Protein AF-A0A7J2Y8Y0-F1 (afdb_monomer_lite)

Secondary structure (DSSP, 8-state):
------PPPPHHHHHHHHHH-TTS-HHHHHHHHHHHHHHHHHTTS---S--S---------PPP---PPPPP------------PPPPP---------------------------TTGGGTT-HHHHHHHHHHIIIIIIIHHHHHHHHHHTT---S-TTTTT-SSHHHHHHHHHHHHHHHHHHHHHT--SHHHHHHHHHHHHHHHHHHHHHHHHHHHHH-

Radius of gyration: 31.09 Å; chains: 1; bounding box: 88×55×84 Å

pLDDT: mean 77.58, std 18.99, range [41.59, 97.69]

Structure (mmCIF, N/CA/C/O backbone):
data_AF-A0A7J2Y8Y0-F1
#
_entry.id   AF-A0A7J2Y8Y0-F1
#
loop_
_atom_site.group_PDB
_atom_site.id
_atom_site.type_symbol
_atom_site.label_atom_id
_atom_site.label_alt_id
_atom_site.label_comp_id
_atom_site.label_asym_id
_atom_site.label_entity_id
_atom_site.label_seq_id
_atom_site.pdbx_PDB_ins_code
_atom_site.Cartn_x
_atom_site.Cartn_y
_atom_site.Cartn_z
_atom_site.occupancy
_atom_site.B_iso_or_equiv
_atom_site.auth_seq_id
_atom_site.auth_comp_id
_atom_site.auth_asym_id
_atom_site.auth_atom_id
_atom_site.pdbx_PDB_model_num
ATOM 1 N N . MET A 1 1 ? -7.333 16.182 -57.373 1.00 56.66 1 MET A N 1
ATOM 2 C CA . MET A 1 1 ? -6.166 15.342 -57.040 1.00 56.66 1 MET A CA 1
ATOM 3 C C . MET A 1 1 ? -5.942 15.539 -55.557 1.00 56.66 1 MET A C 1
ATOM 5 O O . MET A 1 1 ? -5.694 16.669 -55.164 1.00 56.66 1 MET A O 1
ATOM 9 N N . ASN A 1 2 ? -6.191 14.515 -54.742 1.00 60.81 2 ASN A N 1
ATOM 10 C CA . ASN A 1 2 ? -5.957 14.601 -53.303 1.00 60.81 2 ASN A CA 1
ATOM 11 C C . ASN A 1 2 ? -4.477 14.306 -53.078 1.00 60.81 2 ASN A C 1
ATOM 13 O O . ASN A 1 2 ? -4.040 13.189 -53.343 1.00 60.81 2 ASN A O 1
ATOM 17 N N . ASP A 1 3 ? -3.712 15.311 -52.664 1.00 77.12 3 ASP A N 1
ATOM 18 C CA . ASP A 1 3 ? -2.336 15.103 -52.230 1.00 77.12 3 ASP A CA 1
ATOM 19 C C . ASP A 1 3 ? -2.368 14.353 -50.900 1.00 77.12 3 ASP A C 1
ATOM 21 O O . ASP A 1 3 ? -2.744 14.902 -49.862 1.00 77.12 3 ASP A O 1
ATOM 25 N N . GLU A 1 4 ? -2.011 13.072 -50.937 1.00 79.06 4 GLU A N 1
ATOM 26 C CA . GLU A 1 4 ? -1.833 12.302 -49.715 1.00 79.06 4 GLU A CA 1
ATOM 27 C C . GLU A 1 4 ? -0.674 12.888 -48.893 1.00 79.06 4 GLU A C 1
ATOM 29 O O . GLU A 1 4 ? 0.384 13.228 -49.444 1.00 79.06 4 GLU A O 1
ATOM 34 N N . PRO A 1 5 ? -0.847 13.021 -47.568 1.00 77.62 5 PRO A N 1
ATOM 35 C CA . PRO A 1 5 ? 0.177 13.584 -46.706 1.00 77.62 5 PRO A CA 1
ATOM 36 C C . PRO A 1 5 ? 1.425 12.692 -46.709 1.00 77.62 5 PRO A C 1
ATOM 38 O O . PRO A 1 5 ? 1.430 11.582 -46.180 1.00 77.62 5 PRO A O 1
ATOM 41 N N . LYS A 1 6 ? 2.524 13.196 -47.283 1.00 85.50 6 LYS A N 1
ATOM 42 C CA . LYS A 1 6 ? 3.823 12.510 -47.277 1.00 85.50 6 LYS A CA 1
ATOM 43 C C . LYS A 1 6 ? 4.522 12.704 -45.936 1.00 85.50 6 LYS A C 1
ATOM 45 O O . LYS A 1 6 ? 5.132 13.744 -45.686 1.00 85.50 6 LYS A O 1
ATOM 50 N N . ILE A 1 7 ? 4.481 11.677 -45.096 1.00 86.00 7 ILE A N 1
ATOM 51 C CA . ILE A 1 7 ? 5.226 11.640 -43.836 1.00 86.00 7 ILE A CA 1
ATOM 52 C C . ILE A 1 7 ? 6.685 11.274 -44.136 1.00 86.00 7 ILE A C 1
ATOM 54 O O . ILE A 1 7 ? 6.968 10.255 -44.764 1.00 86.00 7 ILE A O 1
ATOM 58 N N . ARG A 1 8 ? 7.634 12.110 -43.697 1.00 92.00 8 ARG A N 1
ATOM 59 C CA . ARG A 1 8 ? 9.071 11.811 -43.789 1.00 92.00 8 ARG A CA 1
ATOM 60 C C . ARG A 1 8 ? 9.544 11.151 -42.497 1.00 92.00 8 ARG A C 1
ATOM 62 O O . ARG A 1 8 ? 9.509 11.780 -41.444 1.00 92.00 8 ARG A O 1
ATOM 69 N N . LEU A 1 9 ? 10.010 9.908 -42.592 1.00 91.12 9 LEU A N 1
ATOM 70 C CA . LEU A 1 9 ? 10.624 9.190 -41.473 1.00 91.12 9 LEU A CA 1
ATOM 71 C C . LEU A 1 9 ? 12.103 9.571 -41.342 1.00 91.12 9 LEU A C 1
ATOM 73 O O . LEU A 1 9 ? 12.786 9.801 -42.345 1.00 91.12 9 LEU A O 1
ATOM 77 N N . SER A 1 10 ? 12.610 9.624 -40.109 1.00 95.44 10 SER A N 1
ATOM 78 C CA . SER A 1 10 ? 14.049 9.746 -39.876 1.00 95.44 10 SER A CA 1
ATOM 79 C C . SER A 1 10 ? 14.768 8.471 -40.333 1.00 95.44 10 SER A C 1
ATOM 81 O O . SER A 1 10 ? 14.188 7.383 -40.346 1.00 95.44 10 SER A O 1
ATOM 83 N N . LYS A 1 11 ? 16.048 8.596 -40.704 1.00 94.31 11 LYS A N 1
ATOM 84 C CA . LYS A 1 11 ? 16.860 7.455 -41.155 1.00 94.31 11 LYS A CA 1
ATOM 85 C C . LYS A 1 11 ? 16.937 6.356 -40.090 1.00 94.31 11 LYS A C 1
ATOM 87 O O . LYS A 1 11 ? 16.740 5.191 -40.397 1.00 94.31 11 LYS A O 1
ATOM 92 N N . GLU A 1 12 ? 17.142 6.752 -38.839 1.00 95.75 12 GLU A N 1
ATOM 93 C CA . GLU A 1 12 ? 17.213 5.830 -37.704 1.00 95.75 12 GLU A CA 1
ATOM 94 C C . GLU A 1 12 ? 15.910 5.042 -37.512 1.00 95.75 12 GLU A C 1
ATOM 96 O O . GLU A 1 12 ? 15.940 3.827 -37.333 1.00 95.75 12 GLU A O 1
ATOM 101 N N . LEU A 1 13 ? 14.755 5.706 -37.622 1.00 93.06 13 LEU A N 1
ATOM 102 C CA . LEU A 1 13 ? 13.461 5.039 -37.500 1.00 93.06 13 LEU A CA 1
ATOM 103 C C . LEU A 1 13 ? 13.206 4.076 -38.667 1.00 93.06 13 LEU A C 1
ATOM 105 O O . LEU A 1 13 ? 12.673 2.988 -38.458 1.00 93.06 13 LEU A O 1
ATOM 109 N N . ALA A 1 14 ? 13.621 4.443 -39.882 1.00 95.69 14 ALA A N 1
ATOM 110 C CA . ALA A 1 14 ? 13.536 3.557 -41.040 1.00 95.69 14 ALA A CA 1
ATOM 111 C C . ALA A 1 14 ? 14.399 2.294 -40.860 1.00 95.69 14 ALA A C 1
ATOM 113 O O . ALA A 1 14 ? 13.926 1.195 -41.149 1.00 95.69 14 ALA A O 1
ATOM 114 N N . ASP A 1 15 ? 15.612 2.438 -40.318 1.00 96.31 15 ASP A N 1
ATOM 115 C CA . ASP A 1 15 ? 16.518 1.316 -40.045 1.00 96.31 15 ASP A CA 1
ATOM 116 C C . ASP A 1 15 ? 15.955 0.374 -38.962 1.00 96.31 15 ASP A C 1
ATOM 118 O O . ASP A 1 15 ? 16.114 -0.846 -39.042 1.00 96.31 15 ASP A O 1
ATOM 122 N N . ILE A 1 16 ? 15.268 0.922 -37.952 1.00 95.00 16 ILE A N 1
ATOM 123 C CA . ILE A 1 16 ? 14.566 0.131 -36.930 1.00 95.00 16 ILE A CA 1
ATOM 124 C C . ILE A 1 16 ? 13.413 -0.648 -37.567 1.00 95.00 16 ILE A C 1
ATOM 126 O O . ILE A 1 16 ? 13.314 -1.857 -37.364 1.00 95.00 16 ILE A O 1
ATOM 130 N N . ILE A 1 17 ? 12.572 0.012 -38.366 1.00 96.38 17 ILE A N 1
ATOM 131 C CA . ILE A 1 17 ? 11.446 -0.639 -39.050 1.00 96.38 17 ILE A CA 1
ATOM 132 C C . ILE A 1 17 ? 11.946 -1.785 -39.934 1.00 96.38 17 ILE A C 1
ATOM 134 O O . ILE A 1 17 ? 11.407 -2.885 -39.874 1.00 96.38 17 ILE A O 1
ATOM 138 N N . ASP A 1 18 ? 13.012 -1.571 -40.706 1.00 96.25 18 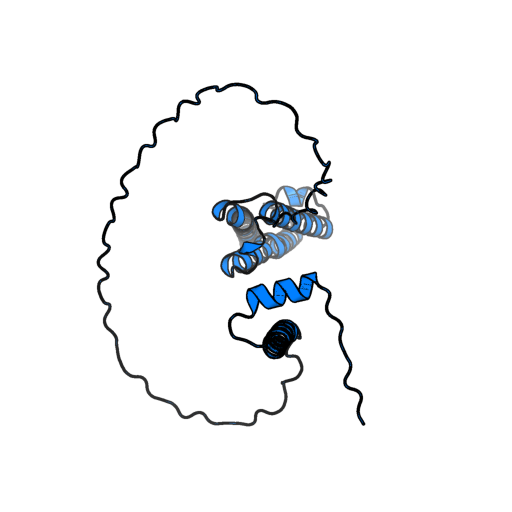ASP A N 1
ATOM 139 C CA . ASP A 1 18 ? 13.568 -2.618 -41.566 1.00 96.25 18 ASP A CA 1
ATOM 140 C C . ASP A 1 18 ? 14.116 -3.818 -40.799 1.00 96.25 18 ASP A C 1
ATOM 142 O O . ASP A 1 18 ? 14.057 -4.937 -41.302 1.00 96.25 18 ASP A O 1
ATOM 146 N N . ARG A 1 19 ? 14.623 -3.604 -39.583 1.00 97.19 19 ARG A N 1
ATOM 147 C CA . ARG A 1 19 ? 15.127 -4.686 -38.736 1.00 97.19 19 ARG A CA 1
ATOM 148 C C . ARG A 1 19 ? 14.008 -5.573 -38.189 1.00 97.19 19 ARG A C 1
ATOM 150 O O . ARG A 1 19 ? 14.232 -6.767 -38.028 1.00 97.19 19 ARG A O 1
ATOM 157 N N . TYR A 1 20 ? 12.846 -4.996 -37.881 1.00 95.62 20 TYR A N 1
ATOM 158 C CA . TYR A 1 20 ? 11.765 -5.685 -37.163 1.00 95.62 20 TYR A CA 1
ATOM 159 C C . TYR A 1 20 ? 10.555 -6.056 -38.025 1.00 95.62 20 TYR A C 1
ATOM 161 O O . TYR A 1 20 ? 9.702 -6.802 -37.557 1.00 95.62 20 TYR A O 1
ATOM 169 N N . ARG A 1 21 ? 10.465 -5.582 -39.275 1.00 94.06 21 ARG A N 1
ATOM 170 C CA . ARG A 1 21 ? 9.299 -5.847 -40.137 1.00 94.06 21 ARG A CA 1
ATOM 171 C C . ARG A 1 21 ? 9.164 -7.278 -40.652 1.00 94.06 21 ARG A C 1
ATOM 173 O O . ARG A 1 21 ? 8.143 -7.593 -41.252 1.00 94.06 21 ARG A O 1
ATOM 180 N N . GLU A 1 22 ? 10.163 -8.131 -40.439 1.00 93.94 22 GLU A N 1
ATOM 181 C CA . GLU A 1 22 ? 10.198 -9.506 -40.954 1.00 93.94 22 GLU A CA 1
ATOM 182 C C . GLU A 1 22 ? 9.827 -9.564 -42.452 1.00 93.94 22 GLU A C 1
ATOM 184 O O . GLU A 1 22 ? 10.522 -8.978 -43.284 1.00 93.94 22 GLU A O 1
ATOM 189 N N . SER A 1 23 ? 8.733 -10.245 -42.809 1.00 95.81 23 SER A N 1
ATOM 190 C CA . SER A 1 23 ? 8.233 -10.373 -44.182 1.00 95.81 23 SER A CA 1
ATOM 191 C C . SER A 1 23 ? 7.257 -9.271 -44.610 1.00 95.81 23 SER A C 1
ATOM 193 O O . SER A 1 23 ? 6.807 -9.285 -45.754 1.00 95.81 23 SER A O 1
ATOM 195 N N . LEU A 1 24 ? 6.894 -8.344 -43.721 1.00 95.12 24 LEU A N 1
ATOM 196 C CA . LEU A 1 24 ? 5.918 -7.290 -44.000 1.00 95.12 24 LEU A CA 1
ATOM 197 C C . LEU A 1 24 ? 6.539 -6.145 -44.806 1.00 95.12 24 LEU A C 1
ATOM 199 O O . LEU A 1 24 ? 7.730 -5.815 -44.696 1.00 95.12 24 LEU A O 1
ATOM 203 N N . THR A 1 25 ? 5.711 -5.476 -45.606 1.00 97.00 25 THR A N 1
ATOM 204 C CA . THR A 1 25 ? 6.086 -4.181 -46.179 1.00 97.00 25 THR A CA 1
ATOM 205 C C . THR A 1 25 ? 6.220 -3.132 -45.069 1.00 97.00 25 THR A C 1
ATOM 207 O O . THR A 1 25 ? 5.660 -3.269 -43.980 1.00 97.00 25 THR A O 1
ATOM 210 N N . ARG A 1 26 ? 6.988 -2.060 -45.319 1.00 93.62 26 ARG A N 1
ATOM 211 C CA . ARG A 1 26 ? 7.133 -0.974 -44.331 1.00 93.62 26 ARG A CA 1
ATOM 212 C C . ARG A 1 26 ? 5.777 -0.357 -43.971 1.00 93.62 26 ARG A C 1
ATOM 214 O O . ARG A 1 26 ? 5.568 -0.019 -42.815 1.00 93.62 26 ARG A O 1
ATOM 221 N N . GLU A 1 27 ? 4.872 -0.238 -44.939 1.00 93.94 27 GLU A N 1
ATOM 222 C CA . GLU A 1 27 ? 3.529 0.320 -44.743 1.00 93.94 27 GLU A CA 1
ATOM 223 C C . GLU A 1 27 ? 2.662 -0.580 -43.859 1.00 93.94 27 GLU A C 1
ATOM 225 O O . GLU A 1 27 ? 2.114 -0.102 -42.870 1.00 93.94 27 GLU A O 1
ATOM 230 N N . GLU A 1 28 ? 2.607 -1.884 -44.146 1.00 94.31 28 GLU A N 1
ATOM 231 C CA . GLU A 1 28 ? 1.863 -2.854 -43.328 1.00 94.31 28 GLU A CA 1
ATOM 232 C C . GLU A 1 28 ? 2.394 -2.920 -41.897 1.00 94.31 28 GLU A C 1
ATOM 234 O O . GLU A 1 28 ? 1.619 -2.995 -40.945 1.00 94.31 28 GLU A O 1
ATOM 239 N N . PHE A 1 29 ? 3.717 -2.866 -41.731 1.00 96.62 29 PHE A N 1
ATOM 240 C CA . PHE A 1 29 ? 4.329 -2.871 -40.409 1.00 96.62 29 PHE A CA 1
ATOM 241 C C . PHE A 1 29 ? 3.999 -1.598 -39.620 1.00 96.62 29 PHE A C 1
ATOM 243 O O . PHE A 1 29 ? 3.632 -1.678 -38.449 1.00 96.62 29 PHE A O 1
ATOM 250 N N . ILE A 1 30 ? 4.074 -0.423 -40.257 1.00 94.69 30 ILE A N 1
ATOM 251 C CA . ILE A 1 30 ? 3.689 0.849 -39.627 1.00 94.69 30 ILE A CA 1
ATOM 252 C C . ILE A 1 30 ? 2.206 0.822 -39.236 1.00 94.69 30 ILE A C 1
ATOM 254 O O . ILE A 1 30 ? 1.874 1.186 -38.107 1.00 94.69 30 ILE A O 1
ATOM 258 N N . ASP A 1 31 ? 1.325 0.359 -40.124 1.00 93.88 31 ASP A N 1
ATOM 259 C CA . ASP A 1 31 ? -0.108 0.234 -39.845 1.00 93.88 31 ASP A CA 1
ATOM 260 C C . ASP A 1 31 ? -0.377 -0.722 -38.670 1.00 93.88 31 ASP A C 1
ATOM 262 O O . ASP A 1 31 ? -1.151 -0.399 -37.765 1.00 93.88 31 ASP A O 1
ATOM 266 N N . LEU A 1 32 ? 0.330 -1.856 -38.606 1.00 94.44 32 LEU A N 1
ATOM 267 C CA . LEU A 1 32 ? 0.259 -2.792 -37.483 1.00 94.44 32 LEU A CA 1
ATOM 268 C C . LEU A 1 32 ? 0.693 -2.139 -36.161 1.00 94.44 32 LEU A C 1
ATOM 270 O O . LEU A 1 32 ? 0.000 -2.284 -35.149 1.00 94.44 32 LEU A O 1
ATOM 274 N N . CYS A 1 33 ? 1.805 -1.398 -36.157 1.00 93.94 33 CYS A N 1
ATOM 275 C CA . CYS A 1 33 ? 2.280 -0.677 -34.976 1.00 93.94 33 CYS A CA 1
ATOM 276 C C . CYS A 1 33 ? 1.269 0.378 -34.509 1.00 93.94 33 CYS A C 1
ATOM 278 O O . CYS A 1 33 ? 0.963 0.442 -33.318 1.00 93.94 33 CYS A O 1
ATOM 280 N N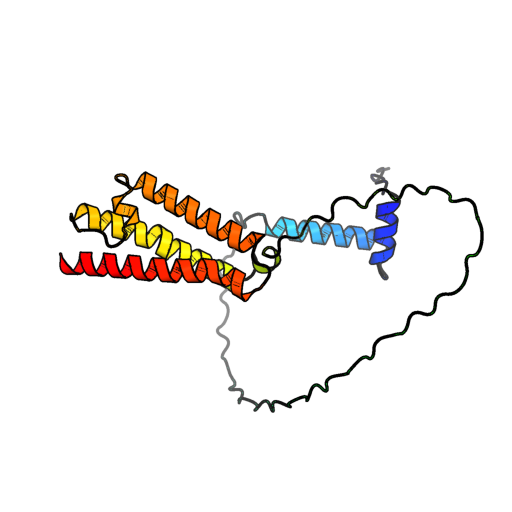 . VAL A 1 34 ? 0.709 1.170 -35.431 1.00 92.62 34 VAL A N 1
ATOM 281 C CA . VAL A 1 34 ? -0.291 2.201 -35.112 1.00 92.62 34 VAL A CA 1
ATOM 282 C C . VAL A 1 34 ? -1.569 1.570 -34.563 1.00 92.62 34 VAL A C 1
ATOM 284 O O . VAL A 1 34 ? -2.070 2.011 -33.530 1.00 92.62 34 VAL A O 1
ATOM 287 N N . LYS A 1 35 ? -2.077 0.501 -35.187 1.00 91.69 35 LYS A N 1
ATOM 288 C CA . LYS A 1 35 ? -3.264 -0.222 -34.704 1.00 91.69 35 LYS A CA 1
ATOM 289 C C . LYS A 1 35 ? -3.055 -0.818 -33.319 1.00 91.69 35 LYS A C 1
ATOM 291 O O . LYS A 1 35 ? -3.950 -0.728 -32.483 1.00 91.69 35 LYS A O 1
ATOM 296 N N . THR A 1 36 ? -1.886 -1.402 -33.067 1.00 90.25 36 THR A N 1
ATOM 297 C CA . THR A 1 36 ? -1.550 -1.980 -31.757 1.00 90.25 36 THR A CA 1
ATOM 298 C C . THR A 1 36 ? -1.472 -0.888 -30.694 1.00 90.25 36 THR A C 1
ATOM 300 O O . THR A 1 36 ? -2.108 -1.005 -29.652 1.00 90.25 36 THR A O 1
ATOM 303 N N . PHE A 1 37 ? -0.806 0.229 -30.998 1.00 89.06 37 PHE A N 1
ATOM 304 C CA . PHE A 1 37 ? -0.731 1.378 -30.099 1.00 89.06 37 PHE A CA 1
ATOM 305 C C . PHE A 1 37 ? -2.115 1.961 -29.778 1.00 89.06 37 PHE A C 1
ATOM 307 O O . PHE A 1 37 ? -2.430 2.214 -28.617 1.00 89.06 37 PHE A O 1
ATOM 314 N N . LEU A 1 38 ? -2.972 2.140 -30.788 1.00 87.75 38 LEU A N 1
ATOM 315 C CA . LEU A 1 38 ? -4.336 2.639 -30.592 1.00 87.75 38 LEU A CA 1
ATOM 316 C C . LEU A 1 38 ? -5.204 1.660 -29.795 1.00 87.75 38 LEU A C 1
ATOM 318 O O . LEU A 1 38 ? -6.032 2.097 -29.000 1.00 87.75 38 LEU A O 1
ATOM 322 N N . LYS A 1 39 ? -5.011 0.349 -29.974 1.00 84.56 39 LYS A N 1
ATOM 323 C CA . LYS A 1 39 ? -5.704 -0.679 -29.191 1.00 84.56 39 LYS A CA 1
ATOM 324 C C . LYS A 1 39 ? -5.300 -0.627 -27.716 1.00 84.56 39 LYS A C 1
ATOM 326 O O . LYS A 1 39 ? -6.176 -0.677 -26.857 1.00 84.56 39 LYS A O 1
ATOM 331 N N . ASP A 1 40 ? -4.012 -0.456 -27.431 1.00 82.69 40 ASP A N 1
ATOM 332 C CA . ASP A 1 40 ? -3.504 -0.349 -26.059 1.00 82.69 40 ASP A CA 1
ATOM 333 C C . ASP A 1 40 ? -3.980 0.942 -25.374 1.00 82.69 40 ASP A C 1
ATOM 335 O O . ASP A 1 40 ? -4.378 0.916 -24.212 1.00 82.69 40 ASP A O 1
ATOM 339 N N . GLN A 1 41 ? -4.034 2.063 -26.104 1.00 78.12 41 GLN A N 1
ATOM 340 C CA . GLN A 1 41 ? -4.591 3.327 -25.597 1.00 78.12 41 GLN A CA 1
ATOM 341 C C . GLN A 1 41 ? -6.117 3.268 -25.417 1.00 78.12 41 GLN A C 1
ATOM 343 O O . GLN A 1 41 ? -6.653 3.812 -24.452 1.00 78.12 41 GLN A O 1
ATOM 348 N N . GLY A 1 42 ? -6.828 2.566 -26.304 1.00 57.50 42 GLY A N 1
ATOM 349 C CA . GLY A 1 42 ? -8.272 2.339 -26.204 1.00 57.50 42 GLY A CA 1
ATOM 350 C C . GLY A 1 42 ? -8.679 1.470 -25.011 1.00 57.50 42 GLY A C 1
ATOM 351 O O . GLY A 1 42 ? -9.806 1.580 -24.544 1.00 57.50 42 GLY A O 1
ATOM 352 N N . SER A 1 43 ? -7.758 0.668 -24.468 1.00 53.44 43 SER A N 1
ATOM 353 C CA . SER A 1 43 ? -7.960 -0.088 -23.226 1.00 53.44 43 SER A CA 1
ATOM 354 C C . SER A 1 43 ? -7.796 0.760 -21.950 1.00 53.44 43 SER A C 1
ATOM 356 O O . SER A 1 43 ? -8.062 0.259 -20.860 1.00 53.44 43 SER A O 1
ATOM 358 N N . ILE A 1 44 ? -7.368 2.026 -22.070 1.00 50.97 44 ILE A N 1
ATOM 359 C CA . ILE A 1 44 ? -7.163 2.970 -20.952 1.00 50.97 44 ILE A CA 1
ATOM 360 C C . ILE A 1 44 ? -8.300 4.010 -20.868 1.00 50.97 44 ILE A C 1
ATOM 362 O O . ILE A 1 44 ? -8.430 4.708 -19.862 1.00 50.97 44 ILE A O 1
ATOM 366 N N . ILE A 1 45 ? -9.188 4.085 -21.866 1.00 43.94 45 ILE A N 1
ATOM 367 C CA . ILE A 1 45 ? -10.429 4.860 -21.743 1.00 43.94 45 ILE A CA 1
ATOM 368 C C . ILE A 1 45 ? -11.438 3.987 -20.980 1.00 43.94 45 ILE A C 1
ATOM 370 O O . ILE A 1 45 ? -11.764 2.900 -21.462 1.00 43.94 45 ILE A O 1
ATOM 374 N N . PRO A 1 46 ? -11.927 4.406 -19.795 1.00 42.38 46 PRO A N 1
ATOM 375 C CA . PRO A 1 46 ? -12.930 3.644 -19.071 1.00 42.38 46 PRO A CA 1
ATOM 376 C C . PRO A 1 46 ? -14.162 3.474 -19.957 1.00 42.38 46 PRO A C 1
ATOM 378 O O . PRO A 1 46 ? -14.615 4.408 -20.618 1.00 42.38 46 PRO A O 1
ATOM 381 N N . GLU A 1 47 ? -14.695 2.259 -19.961 1.00 45.62 47 GLU A N 1
ATOM 382 C CA . GLU A 1 47 ? -15.927 1.843 -20.622 1.00 45.62 47 GLU A CA 1
ATOM 383 C C . GLU A 1 47 ? -17.152 2.508 -19.954 1.00 45.62 47 GLU A C 1
ATOM 385 O O . GLU A 1 47 ? -18.042 1.848 -19.429 1.00 45.62 47 GLU A O 1
ATOM 390 N N . THR A 1 48 ? -17.192 3.843 -19.914 1.00 44.25 48 THR A N 1
ATOM 391 C CA . THR A 1 48 ? -18.288 4.631 -19.327 1.00 44.25 48 THR A CA 1
ATOM 392 C C . THR A 1 48 ? -19.390 5.000 -20.318 1.00 44.25 48 THR A C 1
ATOM 394 O O . THR A 1 48 ? -20.326 5.688 -19.937 1.00 44.25 48 THR A O 1
ATOM 397 N N . GLU A 1 49 ? -19.365 4.489 -21.551 1.00 47.41 49 GLU A N 1
ATOM 398 C CA . GLU A 1 49 ? -20.469 4.659 -22.511 1.00 47.41 49 GLU A CA 1
ATOM 399 C C . GLU A 1 49 ? -20.751 3.378 -23.309 1.00 47.41 49 GLU A C 1
ATOM 401 O O . GLU A 1 49 ? -20.698 3.353 -24.534 1.00 47.41 49 GLU A O 1
ATOM 406 N N . LYS A 1 50 ? -21.079 2.285 -22.610 1.00 42.38 50 LYS A N 1
ATOM 407 C CA . LYS A 1 50 ? -21.913 1.194 -23.156 1.00 42.38 50 LYS A CA 1
ATOM 408 C C . LYS A 1 50 ? -22.862 0.633 -22.094 1.00 42.38 50 LYS A C 1
ATOM 410 O O . LYS A 1 50 ? -23.012 -0.573 -21.938 1.00 42.38 50 LYS A O 1
ATOM 415 N N . ILE A 1 51 ? -23.539 1.522 -21.369 1.00 49.88 51 ILE A N 1
ATOM 416 C CA . ILE A 1 51 ? -24.758 1.182 -20.626 1.00 49.88 51 ILE A CA 1
ATOM 417 C C . ILE A 1 51 ? -25.914 1.886 -21.323 1.00 49.88 51 ILE A C 1
ATOM 419 O O . ILE A 1 51 ? -26.429 2.879 -20.841 1.00 49.88 51 ILE A O 1
ATOM 423 N N . GLU A 1 52 ? -26.268 1.400 -22.507 1.00 50.41 52 GLU A N 1
ATOM 424 C CA . GLU A 1 52 ? -27.640 1.389 -23.011 1.00 50.41 52 GLU A CA 1
ATOM 425 C C . GLU A 1 52 ? -27.645 0.621 -24.335 1.00 50.41 52 GLU A C 1
ATOM 427 O O . GLU A 1 52 ? -26.855 0.895 -25.230 1.00 50.41 52 GLU A O 1
ATOM 432 N N . GLN A 1 53 ? -28.562 -0.342 -24.451 1.00 45.94 53 GLN A N 1
ATOM 433 C CA . GLN A 1 53 ? -28.824 -1.185 -25.628 1.00 45.94 53 GLN A CA 1
ATOM 434 C C . GLN A 1 53 ? -27.994 -2.473 -25.782 1.00 45.94 53 GLN A C 1
ATOM 436 O O . GLN A 1 53 ? -27.372 -2.714 -26.812 1.00 45.94 53 GLN A O 1
ATOM 441 N N . VAL A 1 54 ? -28.158 -3.413 -24.846 1.00 42.22 54 VAL A N 1
ATOM 442 C CA . VAL A 1 54 ? -28.317 -4.826 -25.242 1.00 42.22 54 VAL A CA 1
ATOM 443 C C . VAL A 1 54 ? -29.592 -5.358 -24.603 1.00 42.22 54 VAL A C 1
ATOM 445 O O . VAL A 1 54 ? -29.637 -5.743 -23.437 1.00 42.22 54 VAL A O 1
ATOM 448 N N . LYS A 1 55 ? -30.658 -5.309 -25.404 1.00 41.88 55 LYS A N 1
ATOM 449 C CA . LYS A 1 55 ? -31.905 -6.037 -25.186 1.00 41.88 55 LYS A CA 1
ATOM 450 C C . LYS A 1 55 ? -31.618 -7.535 -25.090 1.00 41.88 55 LYS A C 1
ATOM 452 O O . LYS A 1 55 ? -30.824 -8.072 -25.857 1.00 41.88 55 LYS A O 1
ATOM 457 N N . GLU A 1 56 ? -32.338 -8.161 -24.168 1.00 50.88 56 GLU A N 1
ATOM 458 C CA . GLU A 1 56 ? -32.661 -9.582 -24.059 1.00 50.88 56 GLU A CA 1
ATOM 459 C C . GLU A 1 56 ? -32.239 -10.456 -25.253 1.00 50.88 56 GLU A C 1
ATOM 461 O O . GLU A 1 56 ? -32.926 -10.537 -26.272 1.00 50.88 56 GLU A O 1
ATOM 466 N N . GLN A 1 57 ? -31.168 -11.228 -25.073 1.00 41.59 57 GLN A N 1
ATOM 467 C CA . GLN A 1 57 ? -31.033 -12.519 -25.738 1.00 41.59 57 GLN A CA 1
ATOM 468 C C . GLN A 1 57 ? -30.952 -13.616 -24.680 1.00 41.59 57 GLN A C 1
ATOM 470 O O . GLN A 1 57 ? -29.962 -13.789 -23.974 1.00 41.59 57 GLN A O 1
ATOM 475 N N . LYS A 1 58 ? -32.063 -14.352 -24.582 1.00 50.72 58 LYS A N 1
ATOM 476 C CA . LYS A 1 58 ? -32.210 -15.637 -23.898 1.00 50.72 58 LYS A CA 1
ATOM 477 C C . LYS A 1 58 ? -31.146 -16.605 -24.429 1.00 50.72 58 LYS A C 1
ATOM 479 O O . LYS A 1 58 ? -31.272 -17.103 -25.545 1.00 50.72 58 LYS A O 1
ATOM 484 N N . ILE A 1 59 ? -30.125 -16.894 -23.628 1.00 42.09 59 ILE A N 1
ATOM 485 C CA . ILE A 1 59 ? -29.173 -17.972 -23.912 1.00 42.09 59 ILE A CA 1
ATOM 486 C C . ILE A 1 59 ? -29.787 -19.289 -23.404 1.00 42.09 59 ILE A C 1
ATOM 488 O O . ILE A 1 59 ? -30.166 -19.370 -22.231 1.00 42.09 59 ILE A O 1
ATOM 492 N N . PRO A 1 60 ? -29.926 -20.321 -24.255 1.00 45.62 60 PRO A N 1
ATOM 493 C CA . PRO A 1 60 ? -30.452 -21.612 -23.846 1.00 45.62 60 PRO A CA 1
ATOM 494 C C . PRO A 1 60 ? -29.436 -22.371 -22.984 1.00 45.62 60 PRO A C 1
ATOM 496 O O . PRO A 1 60 ? -28.241 -22.438 -23.274 1.00 45.62 60 PRO A O 1
ATOM 499 N N . LYS A 1 61 ? -29.967 -22.954 -21.910 1.00 48.44 61 LYS A N 1
ATOM 500 C CA . LYS A 1 61 ? -29.301 -23.807 -20.924 1.00 48.44 61 LYS A CA 1
ATOM 501 C C . LYS A 1 61 ? -28.631 -24.987 -21.643 1.00 48.44 61 LYS A C 1
ATOM 503 O O . LYS A 1 61 ? -29.329 -25.839 -22.186 1.00 48.44 61 LYS A O 1
ATOM 508 N N . ARG A 1 62 ? -27.295 -25.026 -21.673 1.00 49.91 62 ARG A N 1
ATOM 509 C CA . ARG A 1 62 ? -26.526 -26.153 -22.221 1.00 49.91 62 ARG A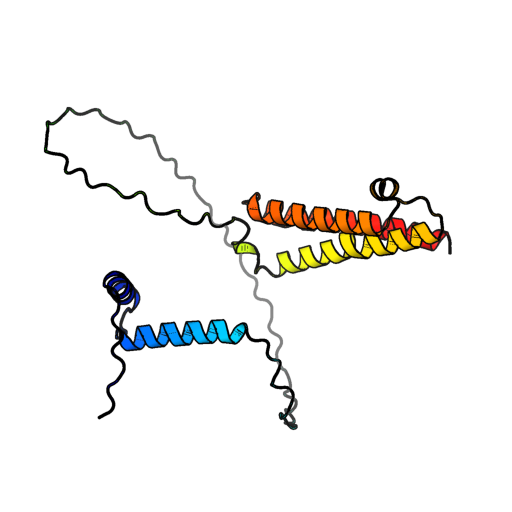 CA 1
ATOM 510 C C . ARG A 1 62 ? -26.077 -27.051 -21.074 1.00 49.91 62 ARG A C 1
ATOM 512 O O . ARG A 1 62 ? -25.414 -26.599 -20.144 1.00 49.91 62 ARG A O 1
ATOM 519 N N . GLU A 1 63 ? -26.512 -28.300 -21.137 1.00 53.62 63 GLU A N 1
ATOM 520 C CA . GLU A 1 63 ? -26.197 -29.365 -20.193 1.00 53.62 63 GLU A CA 1
ATOM 521 C C . GLU A 1 63 ? -24.707 -29.721 -20.261 1.00 53.62 63 GLU A C 1
ATOM 523 O O . GLU A 1 63 ? -24.130 -29.851 -21.343 1.00 53.62 63 GLU A O 1
ATOM 528 N N . MET A 1 64 ? -24.089 -29.863 -19.088 1.00 46.41 64 MET A N 1
ATOM 529 C CA . MET A 1 64 ? -22.756 -30.445 -18.941 1.00 46.41 64 MET A CA 1
ATOM 530 C C . MET A 1 64 ? -22.827 -31.941 -19.231 1.00 46.41 64 MET A C 1
ATOM 532 O O . MET A 1 64 ? -23.763 -32.603 -18.775 1.00 46.41 64 MET A O 1
ATOM 536 N N . PRO A 1 65 ? -21.785 -32.502 -19.858 1.00 51.81 65 PRO A N 1
ATOM 537 C CA . PRO A 1 65 ? -21.235 -33.677 -19.207 1.00 51.81 65 PRO A CA 1
ATOM 538 C C . PRO A 1 65 ? -19.708 -33.790 -19.283 1.00 51.81 65 PRO A C 1
ATOM 540 O O . PRO A 1 65 ? -19.044 -33.285 -20.181 1.00 51.81 65 PRO A O 1
ATOM 543 N N . VAL A 1 66 ? -19.246 -34.631 -18.362 1.00 50.69 66 VAL A N 1
ATOM 544 C CA . VAL A 1 66 ? -18.072 -35.504 -18.413 1.00 50.69 66 VAL A CA 1
ATOM 545 C C . VAL A 1 66 ? -16.925 -35.121 -17.477 1.00 50.69 66 VAL A C 1
ATOM 547 O O . VAL A 1 66 ? -16.280 -34.084 -17.542 1.00 50.69 66 VAL A O 1
ATOM 550 N N . LYS A 1 67 ? -16.763 -36.075 -16.566 1.00 55.12 67 LYS A N 1
ATOM 551 C CA . LYS A 1 67 ? -15.816 -36.287 -15.490 1.00 55.12 67 LYS A CA 1
ATOM 552 C C . LYS A 1 67 ? -14.493 -36.731 -16.123 1.00 55.12 67 LYS A C 1
ATOM 554 O O . LYS A 1 67 ? -14.449 -37.820 -16.686 1.00 55.12 67 LYS A O 1
ATOM 559 N N . GLU A 1 68 ? -13.449 -35.913 -16.047 1.00 53.94 68 GLU A N 1
ATOM 560 C CA . GLU A 1 68 ? -12.092 -36.335 -16.411 1.00 53.94 68 GLU A CA 1
ATOM 561 C C . GLU A 1 68 ? -11.336 -36.794 -15.158 1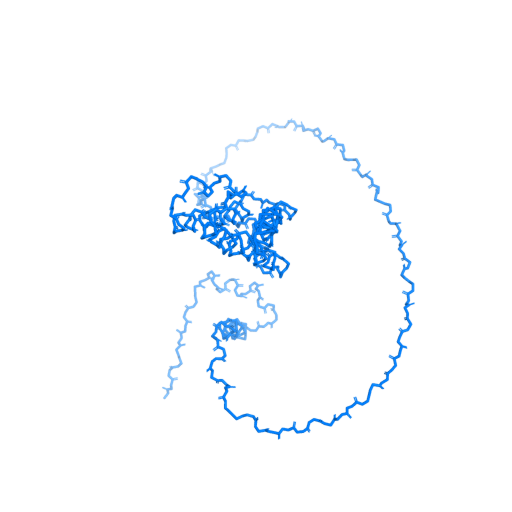.00 53.94 68 GLU A C 1
ATOM 563 O O . GLU A 1 68 ? -11.286 -36.100 -14.140 1.00 53.94 68 GLU A O 1
ATOM 568 N N . GLU A 1 69 ? -10.805 -38.016 -15.233 1.00 60.66 69 GLU A N 1
ATOM 569 C CA . GLU A 1 69 ? -9.928 -38.628 -14.237 1.00 60.66 69 GLU A CA 1
ATOM 570 C C . GLU A 1 69 ? -8.576 -37.901 -14.147 1.00 60.66 69 GLU A C 1
ATOM 572 O O . GLU A 1 69 ? -8.034 -37.460 -15.166 1.00 60.66 69 GLU A O 1
ATOM 577 N N . PRO A 1 70 ? -7.968 -37.825 -12.952 1.00 58.88 70 PRO A N 1
ATOM 578 C CA . PRO A 1 70 ? -6.642 -37.252 -12.794 1.00 58.88 70 PRO A CA 1
ATOM 579 C C . PRO A 1 70 ? -5.563 -38.222 -13.303 1.00 58.88 70 PRO A C 1
ATOM 581 O O . PRO A 1 70 ? -5.398 -39.322 -12.779 1.00 58.88 70 PRO A O 1
ATOM 584 N N . ARG A 1 71 ? -4.792 -37.792 -14.311 1.00 51.75 71 ARG A N 1
ATOM 585 C CA . ARG A 1 71 ? -3.545 -38.453 -14.727 1.00 51.75 71 ARG A CA 1
ATOM 586 C C . ARG A 1 71 ? -2.444 -38.197 -13.698 1.00 51.75 71 ARG A C 1
ATOM 588 O O . ARG A 1 71 ? -2.123 -37.047 -13.404 1.00 51.75 71 ARG A O 1
ATOM 595 N N . GLU A 1 72 ? -1.831 -39.272 -13.215 1.00 56.22 72 GLU A N 1
ATOM 596 C CA . GLU A 1 72 ? -0.587 -39.241 -12.448 1.00 56.22 72 GLU A CA 1
ATOM 597 C C . GLU A 1 72 ? 0.544 -38.630 -13.287 1.00 56.22 72 GLU A C 1
ATOM 599 O O . GLU A 1 72 ? 0.884 -39.115 -14.367 1.00 56.22 72 GLU A O 1
ATOM 604 N N . VAL A 1 73 ? 1.140 -37.550 -12.781 1.00 59.28 73 VAL A N 1
ATOM 605 C CA . VAL A 1 73 ? 2.332 -36.933 -13.366 1.00 59.28 73 VAL A CA 1
ATOM 606 C C . VAL A 1 73 ? 3.556 -37.527 -12.677 1.00 59.28 73 VAL A C 1
ATOM 608 O O . VAL A 1 73 ? 3.837 -37.241 -11.515 1.00 59.28 73 VAL A O 1
ATOM 611 N N . HIS A 1 74 ? 4.283 -38.367 -13.409 1.00 54.03 74 HIS A N 1
ATOM 612 C CA . HIS A 1 74 ? 5.592 -38.883 -13.021 1.00 54.03 74 HIS A CA 1
ATOM 613 C C . HIS A 1 74 ? 6.619 -37.740 -13.042 1.00 54.03 74 HIS A C 1
ATOM 615 O O . HIS A 1 74 ? 6.967 -37.218 -14.104 1.00 54.03 74 HIS A O 1
ATOM 621 N N . VAL A 1 75 ? 7.100 -37.338 -11.865 1.00 61.09 75 VAL A N 1
ATOM 622 C CA . VAL A 1 75 ? 8.189 -36.366 -11.715 1.00 61.09 75 VAL A CA 1
ATOM 623 C C . VAL A 1 75 ? 9.511 -37.089 -11.965 1.00 61.09 75 VAL A C 1
ATOM 625 O O . VAL A 1 75 ? 9.931 -37.936 -11.181 1.00 61.09 75 VAL A O 1
ATOM 628 N N . ARG A 1 76 ? 10.156 -36.770 -13.088 1.00 53.91 76 ARG A N 1
ATOM 629 C CA . ARG A 1 76 ? 11.502 -37.229 -13.440 1.00 53.91 76 ARG A CA 1
ATOM 630 C C . ARG A 1 76 ? 12.518 -36.280 -12.804 1.00 53.91 76 ARG A C 1
ATOM 632 O O . ARG A 1 76 ? 12.605 -35.122 -13.200 1.00 53.91 76 ARG A O 1
ATOM 639 N N . GLU A 1 77 ? 13.266 -36.767 -11.819 1.00 54.41 77 GLU A N 1
ATOM 640 C CA . GLU A 1 77 ? 14.407 -36.056 -11.236 1.00 54.41 77 GLU A CA 1
ATOM 641 C C . GLU A 1 77 ? 15.546 -35.974 -12.261 1.00 54.41 77 GLU A C 1
ATOM 643 O O . GLU A 1 77 ? 16.125 -36.989 -12.653 1.00 54.41 77 GLU A O 1
ATOM 648 N N . GLU A 1 78 ? 15.869 -34.762 -12.709 1.00 56.47 78 GLU A N 1
ATOM 649 C CA . GLU A 1 78 ? 17.023 -34.511 -13.567 1.00 56.47 78 GLU A CA 1
ATOM 650 C C . GLU A 1 78 ? 18.201 -34.032 -12.705 1.00 56.47 78 GLU A C 1
ATOM 652 O O . GLU A 1 78 ? 18.202 -32.952 -12.111 1.00 56.47 78 GLU A O 1
ATOM 657 N N . ARG A 1 79 ? 19.197 -34.913 -12.586 1.00 56.62 79 ARG A N 1
ATOM 658 C CA . ARG A 1 79 ? 20.464 -34.713 -11.883 1.00 56.62 79 ARG A CA 1
ATOM 659 C C . ARG A 1 79 ? 21.300 -33.667 -12.634 1.00 56.62 79 ARG A C 1
ATOM 661 O O . ARG A 1 79 ? 21.853 -33.961 -13.687 1.00 56.62 79 ARG A O 1
ATOM 668 N N . VAL A 1 80 ? 21.433 -32.469 -12.066 1.00 58.25 80 VAL A N 1
ATOM 669 C CA . VAL A 1 80 ? 22.342 -31.423 -12.567 1.00 58.25 80 VAL A CA 1
ATOM 670 C C . VAL A 1 80 ? 23.766 -31.706 -12.080 1.00 58.25 80 VAL A C 1
ATOM 672 O O . VAL A 1 80 ? 24.095 -31.505 -10.909 1.00 58.25 80 VAL A O 1
ATOM 675 N N . GLU A 1 81 ? 24.615 -32.190 -12.985 1.00 55.47 81 GLU A N 1
ATOM 676 C CA . GLU A 1 81 ? 26.057 -32.319 -12.770 1.00 55.47 81 GLU A CA 1
ATOM 677 C C . GLU A 1 81 ? 26.737 -30.941 -12.785 1.00 55.47 81 GLU A C 1
ATOM 679 O O . GLU A 1 81 ? 26.547 -30.121 -13.684 1.00 55.47 81 GLU A O 1
ATOM 684 N N . ARG A 1 82 ? 27.547 -30.681 -11.752 1.00 47.22 82 ARG A N 1
ATOM 685 C CA . ARG A 1 82 ? 28.398 -29.492 -11.630 1.00 47.22 82 ARG A CA 1
ATOM 686 C C . ARG A 1 82 ? 29.546 -29.580 -12.636 1.00 47.22 82 ARG A C 1
ATOM 688 O O . ARG A 1 82 ? 30.430 -30.418 -12.479 1.00 47.22 82 ARG A O 1
ATOM 695 N N . SER A 1 83 ? 29.563 -28.677 -13.614 1.00 53.47 83 SER A N 1
ATOM 696 C CA . SER A 1 83 ? 30.721 -28.452 -14.482 1.00 53.47 83 SER A CA 1
ATOM 697 C C . SER A 1 83 ? 31.712 -27.505 -13.802 1.00 53.47 83 SER A C 1
ATOM 699 O O . SER A 1 83 ? 31.409 -26.345 -13.515 1.00 53.47 83 SER A O 1
ATOM 701 N N . THR A 1 84 ? 32.892 -28.040 -13.507 1.00 53.97 84 THR A N 1
ATOM 702 C CA . THR A 1 84 ? 34.047 -27.352 -12.930 1.00 53.97 84 THR A CA 1
ATOM 703 C C . THR A 1 84 ? 34.851 -26.719 -14.065 1.00 53.97 84 THR A C 1
ATOM 705 O O . THR A 1 84 ? 35.489 -27.441 -14.828 1.00 53.97 84 THR A O 1
ATOM 708 N N . TYR A 1 85 ? 34.860 -25.389 -14.185 1.00 54.09 85 TYR A N 1
ATOM 709 C CA . TYR A 1 85 ? 35.767 -24.698 -15.108 1.00 54.09 85 TYR A CA 1
ATOM 710 C C . TYR A 1 85 ? 37.039 -24.239 -14.390 1.00 54.09 85 TYR A C 1
ATOM 712 O O . TYR A 1 85 ? 36.994 -23.557 -13.366 1.00 54.09 85 TYR A O 1
ATOM 720 N N . ALA A 1 86 ? 38.170 -24.660 -14.954 1.00 59.44 86 ALA A N 1
ATOM 721 C CA . ALA A 1 86 ? 39.531 -24.333 -14.552 1.00 59.44 86 ALA A CA 1
ATOM 722 C C . ALA A 1 86 ? 39.921 -22.881 -14.922 1.00 59.44 86 ALA A C 1
ATOM 724 O O . ALA A 1 86 ? 39.382 -22.327 -15.883 1.00 59.44 86 ALA A O 1
ATOM 725 N N . PRO A 1 87 ? 40.879 -22.262 -14.206 1.00 56.06 87 PRO A N 1
ATOM 726 C CA . PRO A 1 87 ? 41.360 -20.914 -14.502 1.00 56.06 87 PRO A CA 1
ATOM 727 C C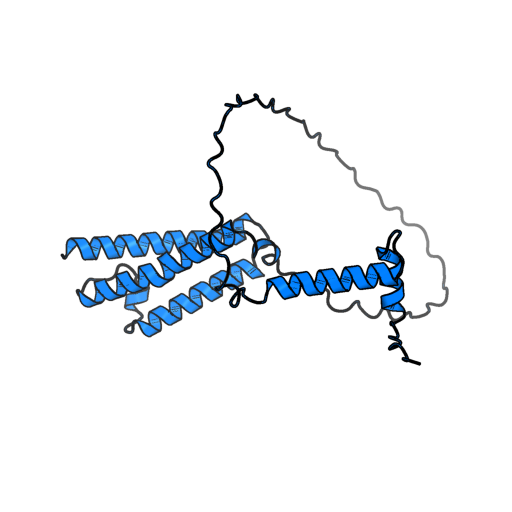 . PRO A 1 87 ? 42.322 -20.887 -15.705 1.00 56.06 87 PRO A C 1
ATOM 729 O O . PRO A 1 87 ? 43.267 -21.669 -15.784 1.00 56.06 87 PRO A O 1
ATOM 732 N N . LEU A 1 88 ? 42.091 -19.946 -16.628 1.00 55.66 88 LEU A N 1
ATOM 733 C CA . LEU A 1 88 ? 42.953 -19.648 -17.776 1.00 55.66 88 LEU A CA 1
ATOM 734 C C . LEU A 1 88 ? 44.149 -18.777 -17.362 1.00 55.66 88 LEU A C 1
ATOM 736 O O . LEU A 1 88 ? 43.994 -17.671 -16.846 1.00 55.66 88 LEU A O 1
ATOM 740 N N . THR A 1 89 ? 45.347 -19.279 -17.644 1.00 53.16 89 THR A N 1
ATOM 741 C CA . THR A 1 89 ? 46.634 -18.591 -17.515 1.00 53.16 89 THR A CA 1
ATOM 742 C C . THR A 1 89 ? 46.793 -17.556 -18.634 1.00 53.16 89 THR A C 1
ATOM 744 O O . THR A 1 89 ? 46.796 -17.907 -19.813 1.00 53.16 89 THR A O 1
ATOM 747 N N . VAL A 1 90 ? 46.951 -16.276 -18.285 1.00 60.03 90 VAL A N 1
ATOM 748 C CA . VAL A 1 90 ? 47.190 -15.187 -19.248 1.00 60.03 90 VAL A CA 1
ATOM 749 C C . VAL A 1 90 ? 48.689 -15.079 -19.547 1.00 60.03 90 VAL A C 1
ATOM 751 O O . VAL A 1 90 ? 49.471 -14.656 -18.696 1.00 60.03 90 VAL A O 1
ATOM 754 N N . GLN A 1 91 ? 49.093 -15.440 -20.768 1.00 50.69 91 GLN A N 1
ATOM 755 C CA . GLN A 1 91 ? 50.429 -15.157 -21.299 1.00 50.69 91 GLN A CA 1
ATOM 756 C C . GLN A 1 91 ? 50.546 -13.686 -21.730 1.00 50.69 91 GLN A C 1
ATOM 758 O O . GLN A 1 91 ? 49.699 -13.166 -22.453 1.00 50.69 91 GLN A O 1
ATOM 763 N N . HIS A 1 92 ? 51.624 -13.027 -21.301 1.00 47.81 92 HIS A N 1
ATOM 764 C CA . HIS A 1 92 ? 52.041 -11.707 -21.777 1.00 47.81 92 HIS A CA 1
ATOM 765 C C . HIS A 1 92 ? 52.824 -11.840 -23.094 1.00 47.81 92 HIS A C 1
ATOM 767 O O . HIS A 1 92 ? 53.842 -12.527 -23.136 1.00 47.81 92 HIS A O 1
ATOM 773 N N . GLY A 1 93 ? 52.375 -11.146 -24.144 1.00 53.31 93 GLY A N 1
ATOM 774 C CA . GLY A 1 93 ? 53.077 -10.983 -25.425 1.00 53.31 93 GLY A CA 1
ATOM 775 C C . GLY A 1 93 ? 53.312 -9.500 -25.767 1.00 53.31 93 GLY A C 1
ATOM 776 O O . GLY A 1 93 ? 52.646 -8.634 -25.196 1.00 53.31 93 GLY A O 1
ATOM 777 N N . PRO A 1 94 ? 54.283 -9.179 -26.645 1.00 57.94 94 PRO A N 1
ATOM 778 C CA . PRO A 1 94 ? 54.928 -7.870 -26.690 1.00 57.94 94 PRO A CA 1
ATOM 779 C C . PRO A 1 94 ? 54.172 -6.796 -27.486 1.00 57.94 94 PRO A C 1
ATOM 781 O O . PRO A 1 94 ? 53.474 -7.058 -28.462 1.00 57.94 94 PRO A O 1
ATOM 784 N N . ARG A 1 95 ? 54.413 -5.553 -27.045 1.00 51.81 95 ARG A N 1
ATOM 785 C CA . ARG A 1 95 ? 54.079 -4.256 -27.659 1.00 51.81 95 ARG A CA 1
ATOM 786 C C . ARG A 1 95 ? 54.285 -4.228 -29.178 1.00 51.81 95 ARG A C 1
ATOM 788 O O . ARG A 1 95 ? 55.405 -4.412 -29.648 1.00 51.81 95 ARG A O 1
ATOM 795 N N . VAL A 1 96 ? 53.244 -3.806 -29.899 1.00 55.00 96 VAL A N 1
ATOM 796 C CA . VAL A 1 96 ? 53.329 -3.296 -31.276 1.00 55.00 96 VAL A CA 1
ATOM 797 C C . VAL A 1 96 ? 52.878 -1.832 -31.303 1.00 55.00 96 VAL A C 1
ATOM 799 O O . VAL A 1 96 ? 52.001 -1.413 -30.547 1.00 55.00 96 VAL A O 1
ATOM 802 N N . GLN A 1 97 ? 53.589 -1.058 -32.121 1.00 47.25 97 GLN A N 1
ATOM 803 C CA . GLN A 1 97 ? 53.648 0.397 -32.188 1.00 47.25 97 GLN A CA 1
ATOM 804 C C . GLN A 1 97 ? 52.429 1.076 -32.834 1.00 47.25 97 GLN A C 1
ATOM 806 O O . GLN A 1 97 ? 51.738 0.516 -33.677 1.00 47.25 97 GLN A O 1
ATOM 811 N N . HIS A 1 98 ? 52.267 2.336 -32.417 1.00 50.97 98 HIS A N 1
ATOM 812 C CA . HIS A 1 98 ? 51.628 3.492 -33.047 1.00 50.97 98 HIS A CA 1
ATOM 813 C C . HIS A 1 98 ? 50.931 3.316 -34.407 1.00 50.97 98 HIS A C 1
ATOM 815 O O . HIS A 1 98 ? 51.564 3.307 -35.458 1.00 50.97 98 HIS A O 1
ATOM 821 N N . GLY A 1 99 ? 49.599 3.388 -34.358 1.00 48.03 99 GLY A N 1
ATOM 822 C CA . GLY A 1 99 ? 48.734 3.832 -35.447 1.00 48.03 99 GLY A CA 1
ATOM 823 C C . GLY A 1 99 ? 47.777 4.902 -34.914 1.00 48.03 99 GLY A C 1
ATOM 824 O O . GLY A 1 99 ? 47.251 4.774 -33.809 1.00 48.03 99 GLY A O 1
ATOM 825 N N . VAL A 1 100 ? 47.638 5.985 -35.671 1.00 56.75 100 VAL A N 1
ATOM 826 C CA . VAL A 1 100 ? 46.856 7.200 -35.402 1.00 56.75 100 VAL A CA 1
ATOM 827 C C . VAL A 1 100 ? 45.465 6.867 -34.840 1.00 56.75 100 VAL A C 1
ATOM 829 O O . VAL A 1 100 ? 44.632 6.286 -35.528 1.00 56.75 100 VAL A O 1
ATOM 832 N N . ARG A 1 101 ? 45.217 7.231 -33.573 1.00 50.41 101 ARG A N 1
ATOM 833 C CA . ARG A 1 101 ? 43.884 7.167 -32.960 1.00 50.41 101 ARG A CA 1
ATOM 834 C C . ARG A 1 101 ? 43.057 8.332 -33.490 1.00 50.41 101 ARG A C 1
ATOM 836 O O . ARG A 1 101 ? 43.207 9.458 -33.023 1.00 50.41 101 ARG A O 1
ATOM 843 N N . GLU A 1 102 ? 42.167 8.047 -34.430 1.00 53.66 102 GLU A N 1
ATOM 844 C CA . GLU A 1 102 ? 40.959 8.844 -34.588 1.00 53.66 102 GLU A CA 1
ATOM 845 C C . GLU A 1 102 ? 40.220 8.818 -33.249 1.00 53.66 102 GLU A C 1
ATOM 847 O O . GLU A 1 102 ? 39.770 7.774 -32.773 1.00 53.66 102 GLU A O 1
ATOM 852 N N . THR A 1 103 ? 40.158 9.971 -32.589 1.00 55.34 103 THR A N 1
ATOM 853 C CA . THR A 1 103 ? 39.334 10.172 -31.402 1.00 55.34 103 THR A CA 1
ATOM 854 C C . THR A 1 103 ? 37.880 10.183 -31.858 1.00 55.34 103 THR A C 1
ATOM 856 O O . THR A 1 103 ? 37.259 11.236 -31.979 1.00 55.34 103 THR A O 1
ATOM 859 N N . THR A 1 104 ? 37.322 9.007 -32.142 1.00 52.97 104 THR A N 1
ATOM 860 C CA . THR A 1 104 ? 35.876 8.825 -32.129 1.00 52.97 104 THR A CA 1
ATOM 861 C C . THR A 1 104 ? 35.445 9.159 -30.707 1.00 52.97 104 THR A C 1
ATOM 863 O O . THR A 1 104 ? 35.685 8.387 -29.779 1.00 52.97 104 THR A O 1
ATOM 866 N N . GLN A 1 105 ? 34.885 10.354 -30.511 1.00 50.38 105 GLN A N 1
ATOM 867 C CA . GLN A 1 105 ? 34.137 10.667 -29.303 1.00 50.38 105 GLN A CA 1
ATOM 868 C C . GLN A 1 105 ? 33.017 9.634 -29.220 1.00 50.38 105 GLN A C 1
ATOM 870 O O . GLN A 1 105 ? 31.994 9.740 -29.893 1.00 50.38 105 GLN A O 1
ATOM 875 N N . ILE A 1 106 ? 33.243 8.595 -28.421 1.00 55.09 106 ILE A N 1
ATOM 876 C CA . ILE A 1 106 ? 32.188 7.730 -27.927 1.00 55.09 106 ILE A CA 1
ATOM 877 C C . ILE A 1 106 ? 31.342 8.658 -27.065 1.00 55.09 106 ILE A C 1
ATOM 879 O O . ILE A 1 106 ? 31.682 8.925 -25.914 1.00 55.09 106 ILE A O 1
ATOM 883 N N . ILE A 1 107 ? 30.294 9.230 -27.658 1.00 56.62 107 ILE A N 1
ATOM 884 C CA . ILE A 1 107 ? 29.233 9.892 -26.912 1.00 56.62 107 ILE A CA 1
ATOM 885 C C . ILE A 1 107 ? 28.776 8.837 -25.900 1.00 56.62 107 ILE A C 1
ATOM 887 O O . ILE A 1 107 ? 28.337 7.763 -26.329 1.00 56.62 107 ILE A O 1
ATOM 891 N N . PRO A 1 108 ? 28.966 9.052 -24.585 1.00 56.69 108 PRO A N 1
ATOM 892 C CA . PRO A 1 108 ? 28.532 8.085 -23.594 1.00 56.69 108 PRO A CA 1
ATOM 893 C C . PRO A 1 108 ? 27.045 7.860 -23.830 1.00 56.69 108 PRO A C 1
ATOM 895 O O . PRO A 1 108 ? 26.271 8.819 -23.830 1.00 56.69 108 PRO A O 1
ATOM 898 N N . ARG A 1 109 ? 26.679 6.604 -24.122 1.00 54.56 109 ARG A N 1
ATOM 899 C CA . ARG A 1 109 ? 25.290 6.186 -24.299 1.00 54.56 109 ARG A CA 1
ATOM 900 C C . ARG A 1 109 ? 24.479 6.806 -23.172 1.00 54.56 109 ARG 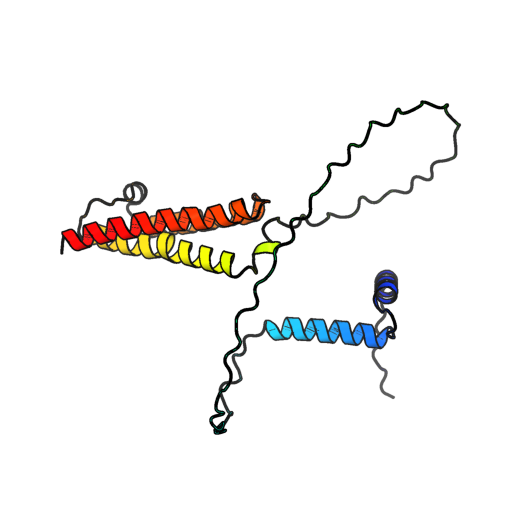A C 1
ATOM 902 O O . ARG A 1 109 ? 24.732 6.567 -21.994 1.00 54.56 109 ARG A O 1
ATOM 909 N N . THR A 1 110 ? 23.564 7.661 -23.596 1.00 55.78 110 THR A N 1
ATOM 910 C CA . THR A 1 110 ? 22.489 8.262 -22.827 1.00 55.78 110 THR A CA 1
ATOM 911 C C . THR A 1 110 ? 21.957 7.283 -21.794 1.00 55.78 110 THR A C 1
ATOM 913 O O . THR A 1 110 ? 21.553 6.188 -22.174 1.00 55.78 110 THR A O 1
ATOM 916 N N . HIS A 1 111 ? 21.987 7.705 -20.525 1.00 53.19 111 HIS A N 1
ATOM 917 C CA . HIS A 1 111 ? 21.156 7.239 -19.416 1.00 53.19 111 HIS A CA 1
ATOM 918 C C . HIS A 1 111 ? 20.274 6.033 -19.770 1.00 53.19 111 HIS A C 1
ATOM 920 O O . HIS A 1 111 ? 19.118 6.209 -20.152 1.00 53.19 111 HIS A O 1
ATOM 926 N N . GLU A 1 112 ? 20.807 4.816 -19.632 1.00 57.88 112 GLU A N 1
ATOM 927 C CA . GLU A 1 112 ? 19.948 3.643 -19.495 1.00 57.88 112 GLU A CA 1
ATOM 928 C C . GLU A 1 112 ? 19.047 3.941 -18.299 1.00 57.88 112 GLU A C 1
ATOM 930 O O . GLU A 1 112 ? 19.523 4.084 -17.165 1.00 57.88 112 GLU A O 1
ATOM 935 N N . ALA A 1 113 ? 17.766 4.186 -18.578 1.00 63.12 113 ALA A N 1
ATOM 936 C CA . ALA A 1 113 ? 16.768 4.402 -17.552 1.00 63.12 113 ALA A CA 1
ATOM 937 C C . ALA A 1 113 ? 16.870 3.202 -16.615 1.00 63.12 113 ALA A C 1
ATOM 939 O O . ALA A 1 113 ? 16.630 2.073 -17.036 1.00 63.12 113 ALA A O 1
ATOM 940 N N . ARG A 1 114 ? 17.329 3.427 -15.378 1.00 67.62 114 ARG A N 1
ATOM 941 C CA . ARG A 1 114 ? 17.421 2.352 -14.392 1.00 67.62 114 ARG A CA 1
ATOM 942 C C . ARG A 1 114 ? 16.013 1.821 -14.196 1.00 67.62 114 ARG A C 1
ATOM 944 O O . ARG A 1 114 ? 15.198 2.477 -13.550 1.00 67.62 114 ARG A O 1
ATOM 951 N N . GLU A 1 115 ? 15.733 0.663 -14.777 1.00 73.38 115 GLU A N 1
ATOM 952 C CA . GLU A 1 115 ? 14.487 -0.038 -14.533 1.00 73.38 115 GLU A CA 1
ATOM 953 C C . GLU A 1 115 ? 14.418 -0.343 -13.038 1.00 73.38 115 GLU A C 1
ATOM 955 O O . GLU A 1 115 ? 15.327 -0.941 -12.453 1.00 73.38 115 GLU A O 1
ATOM 960 N N . PHE A 1 116 ? 13.369 0.157 -12.387 1.00 81.44 116 PHE A N 1
ATOM 961 C CA . PHE A 1 116 ? 13.174 -0.085 -10.967 1.00 81.44 116 PHE A CA 1
ATOM 962 C C . PHE A 1 116 ? 12.908 -1.579 -10.762 1.00 81.44 116 PHE A C 1
ATOM 964 O O . PHE A 1 116 ? 12.027 -2.124 -11.429 1.00 81.44 116 PHE A O 1
ATOM 971 N N . PRO A 1 117 ? 13.599 -2.255 -9.828 1.00 81.50 117 PRO A N 1
ATOM 972 C CA . PRO A 1 117 ? 13.455 -3.700 -9.659 1.00 81.50 117 PRO A CA 1
ATOM 973 C C . PRO A 1 117 ? 12.015 -4.146 -9.357 1.00 81.50 117 PRO A C 1
ATOM 975 O O . PRO A 1 117 ? 11.619 -5.253 -9.728 1.00 81.50 117 PRO A O 1
ATOM 978 N N . GLY A 1 118 ? 11.223 -3.279 -8.713 1.00 78.25 118 GLY A N 1
ATOM 979 C CA . GLY A 1 118 ? 9.809 -3.500 -8.421 1.00 78.25 118 GLY A CA 1
ATOM 980 C C . GLY A 1 118 ? 8.859 -3.332 -9.612 1.00 78.25 118 GLY A C 1
ATOM 981 O O . GLY A 1 118 ? 7.727 -3.807 -9.534 1.00 78.25 118 GLY A O 1
ATOM 982 N N . ALA A 1 119 ? 9.287 -2.705 -10.715 1.00 84.12 119 ALA A N 1
ATOM 983 C CA . ALA A 1 119 ? 8.429 -2.392 -11.866 1.00 84.12 119 ALA A CA 1
ATOM 984 C C . ALA A 1 119 ? 7.789 -3.645 -12.475 1.00 84.12 119 ALA A C 1
ATOM 986 O O . ALA A 1 119 ? 6.597 -3.656 -12.778 1.00 84.12 119 ALA A O 1
ATOM 987 N N . GLN A 1 120 ? 8.552 -4.737 -12.548 1.00 86.00 120 GLN A N 1
ATOM 988 C CA . GLN A 1 120 ? 8.090 -6.025 -13.073 1.00 86.00 120 GLN A CA 1
ATOM 989 C C . GLN A 1 120 ? 6.954 -6.670 -12.249 1.00 86.00 120 GLN A C 1
ATOM 991 O O . GLN A 1 120 ? 6.297 -7.585 -12.737 1.00 86.00 120 GLN A O 1
ATOM 996 N N . TYR A 1 121 ? 6.706 -6.211 -11.014 1.00 86.19 121 TYR A N 1
ATOM 997 C CA . TYR A 1 121 ? 5.701 -6.786 -10.109 1.00 86.19 121 TYR A CA 1
ATOM 998 C C . TYR A 1 121 ? 4.455 -5.912 -9.922 1.00 86.19 121 TYR A C 1
ATOM 1000 O O . TYR A 1 121 ? 3.511 -6.366 -9.279 1.00 86.19 121 TYR A O 1
ATOM 1008 N N . ILE A 1 122 ? 4.404 -4.696 -10.488 1.00 84.50 122 ILE A N 1
ATOM 1009 C CA . ILE A 1 122 ? 3.227 -3.808 -10.366 1.00 84.50 122 ILE A CA 1
ATOM 1010 C C . ILE A 1 122 ? 1.954 -4.483 -10.892 1.00 84.50 122 ILE A C 1
ATOM 1012 O O . ILE A 1 122 ? 0.887 -4.291 -10.320 1.00 84.50 122 ILE A O 1
ATOM 1016 N N . ASN A 1 123 ? 2.078 -5.308 -11.934 1.00 87.75 123 ASN A N 1
ATOM 1017 C CA . ASN A 1 123 ? 0.949 -6.001 -12.557 1.00 87.75 123 ASN A CA 1
ATOM 1018 C C . ASN A 1 123 ? 0.667 -7.386 -11.944 1.00 87.75 123 ASN A C 1
ATOM 1020 O O . ASN A 1 123 ? -0.246 -8.077 -12.394 1.00 87.75 123 ASN A O 1
ATOM 1024 N N . ASP A 1 124 ? 1.430 -7.821 -10.935 1.00 92.62 124 ASP A N 1
ATOM 1025 C CA . ASP A 1 124 ? 1.169 -9.095 -10.264 1.00 92.62 124 ASP A CA 1
ATOM 1026 C C . ASP A 1 124 ? -0.046 -8.942 -9.336 1.00 92.62 124 ASP A C 1
ATOM 1028 O O . ASP A 1 124 ? -0.009 -8.233 -8.327 1.00 92.62 124 ASP A O 1
ATOM 1032 N N . THR A 1 125 ? -1.140 -9.638 -9.655 1.00 94.31 125 THR A N 1
ATOM 1033 C CA . THR A 1 125 ? -2.384 -9.599 -8.875 1.00 94.31 125 THR A CA 1
ATOM 1034 C C . THR A 1 125 ? -2.149 -9.914 -7.398 1.00 94.31 125 THR A C 1
ATOM 1036 O O . THR A 1 125 ? -2.784 -9.310 -6.535 1.00 94.31 125 THR A O 1
ATOM 1039 N N . LYS A 1 126 ? -1.213 -10.820 -7.076 1.00 94.94 126 LYS A N 1
ATOM 1040 C CA . LYS A 1 126 ? -0.908 -11.171 -5.680 1.00 94.94 126 LYS A CA 1
ATOM 1041 C C . LYS A 1 126 ? -0.289 -9.995 -4.936 1.00 94.94 126 LYS A C 1
ATOM 1043 O O . LYS A 1 126 ? -0.607 -9.781 -3.770 1.00 94.94 126 LYS A O 1
ATOM 1048 N N . PHE A 1 127 ? 0.573 -9.234 -5.607 1.00 93.19 127 PHE A N 1
ATOM 1049 C CA . PHE A 1 127 ? 1.215 -8.054 -5.038 1.00 93.19 127 PHE A CA 1
ATOM 1050 C C . PHE A 1 127 ? 0.186 -6.958 -4.753 1.00 93.19 127 PHE A C 1
ATOM 1052 O O . PHE A 1 127 ? 0.146 -6.428 -3.642 1.00 93.19 127 PHE A O 1
ATOM 1059 N N . ILE A 1 128 ? -0.704 -6.690 -5.713 1.00 94.44 128 ILE A N 1
ATOM 1060 C CA . ILE A 1 128 ? -1.783 -5.703 -5.570 1.00 94.44 128 ILE A CA 1
ATOM 1061 C C . ILE A 1 128 ? -2.725 -6.086 -4.422 1.00 94.44 128 ILE A C 1
ATOM 1063 O O . ILE A 1 128 ? -2.977 -5.270 -3.537 1.00 94.44 128 ILE A O 1
ATOM 1067 N N . VAL A 1 129 ? -3.218 -7.330 -4.394 1.00 97.12 129 VAL A N 1
ATOM 1068 C CA . VAL A 1 129 ? -4.138 -7.804 -3.344 1.00 97.12 129 VAL A CA 1
ATOM 1069 C C . VAL A 1 129 ? -3.499 -7.703 -1.960 1.00 97.12 129 VAL A C 1
ATOM 1071 O O . VAL A 1 129 ? -4.163 -7.296 -1.007 1.00 97.12 129 VAL A O 1
ATOM 1074 N N . LEU A 1 130 ? -2.209 -8.022 -1.839 1.00 96.69 130 LEU A N 1
ATOM 1075 C CA . LEU A 1 130 ? -1.498 -7.943 -0.567 1.00 96.69 130 LEU A CA 1
ATOM 1076 C C . LEU A 1 130 ? -1.357 -6.494 -0.074 1.00 96.69 130 LEU A C 1
ATOM 1078 O O . LEU A 1 130 ? -1.559 -6.237 1.112 1.00 96.69 130 LEU A O 1
ATOM 1082 N N . TRP A 1 131 ? -1.082 -5.540 -0.968 1.00 97.06 131 TRP A N 1
ATOM 1083 C CA . TRP A 1 131 ? -1.083 -4.112 -0.631 1.00 97.06 131 TRP A CA 1
ATOM 1084 C C . TRP A 1 131 ? -2.469 -3.597 -0.254 1.00 97.06 131 TRP A C 1
ATOM 1086 O O . TRP A 1 131 ? -2.594 -2.877 0.734 1.00 97.06 131 TRP A O 1
ATOM 1096 N N . LEU A 1 132 ? -3.515 -3.988 -0.987 1.00 97.25 132 LEU A N 1
ATOM 1097 C CA . LEU A 1 132 ? -4.892 -3.620 -0.652 1.00 97.25 132 LEU A CA 1
ATOM 1098 C C . LEU A 1 132 ? -5.292 -4.157 0.726 1.00 97.25 132 LEU A C 1
ATOM 1100 O O . LEU A 1 132 ? -5.859 -3.418 1.528 1.00 97.25 132 LEU A O 1
ATOM 1104 N N . ALA A 1 133 ? -4.936 -5.405 1.037 1.00 97.69 133 ALA A N 1
ATOM 1105 C CA . ALA A 1 133 ? -5.150 -5.979 2.360 1.00 97.69 133 ALA A CA 1
ATOM 1106 C C . ALA A 1 133 ? -4.364 -5.212 3.437 1.00 97.69 133 ALA A C 1
ATOM 1108 O O . ALA A 1 133 ? -4.927 -4.863 4.473 1.00 97.69 133 ALA A O 1
ATOM 1109 N N . ALA A 1 134 ? -3.090 -4.891 3.193 1.00 97.38 134 ALA A N 1
ATOM 1110 C CA . ALA A 1 134 ? -2.282 -4.106 4.123 1.00 97.38 134 ALA A CA 1
ATOM 1111 C C . ALA A 1 134 ? -2.895 -2.719 4.382 1.00 97.38 134 ALA A C 1
ATOM 1113 O O . ALA A 1 134 ? -3.042 -2.327 5.535 1.00 97.38 134 ALA A O 1
ATOM 1114 N N . ILE A 1 135 ? -3.329 -1.999 3.344 1.00 97.31 135 ILE A N 1
ATOM 1115 C CA . ILE A 1 135 ? -4.020 -0.705 3.478 1.00 97.31 135 ILE A CA 1
ATOM 1116 C C . ILE A 1 135 ? -5.333 -0.867 4.253 1.00 97.31 135 ILE A C 1
ATOM 1118 O O . ILE A 1 135 ? -5.636 -0.056 5.128 1.00 97.31 135 ILE A O 1
ATOM 1122 N N . GLY A 1 136 ? -6.091 -1.928 3.970 1.00 97.50 136 GLY A N 1
ATOM 1123 C CA . GLY A 1 136 ? -7.345 -2.235 4.647 1.00 97.50 136 GLY A CA 1
ATOM 1124 C C . GLY A 1 136 ? -7.165 -2.457 6.147 1.00 97.50 136 GLY A C 1
ATOM 1125 O O . GLY A 1 136 ? -7.832 -1.796 6.932 1.00 97.50 136 GLY A O 1
ATOM 1126 N N . PHE A 1 137 ? -6.246 -3.334 6.559 1.00 96.50 137 PHE A N 1
ATOM 1127 C CA . PHE A 1 137 ? -6.054 -3.681 7.973 1.00 96.50 137 PHE A CA 1
ATOM 1128 C C . PHE A 1 137 ? -5.148 -2.698 8.723 1.00 96.50 137 PHE A C 1
ATOM 1130 O O . PHE A 1 137 ? -5.519 -2.206 9.783 1.00 96.50 137 PHE A O 1
ATOM 1137 N N . TYR A 1 138 ? -3.964 -2.383 8.193 1.00 94.88 138 TYR A N 1
ATOM 1138 C CA . TYR A 1 138 ? -3.024 -1.472 8.857 1.00 94.88 138 TYR A CA 1
ATOM 1139 C C . TYR A 1 138 ? -3.443 -0.006 8.739 1.00 94.88 138 TYR A C 1
ATOM 1141 O O . TYR A 1 138 ? -3.186 0.782 9.650 1.00 94.88 138 TYR A O 1
ATOM 1149 N N . GLY A 1 139 ? -4.050 0.381 7.617 1.00 94.00 139 GLY A N 1
ATOM 1150 C CA . GLY A 1 139 ? -4.552 1.733 7.402 1.00 94.00 139 GLY A CA 1
ATOM 1151 C C . GLY A 1 139 ? -5.922 1.919 8.042 1.00 94.00 139 GLY A C 1
ATOM 1152 O O . GLY A 1 139 ? -6.018 2.430 9.156 1.00 94.00 139 GLY A O 1
ATOM 1153 N N . LEU A 1 140 ? -6.974 1.519 7.323 1.00 95.12 140 LEU A N 1
ATOM 1154 C CA . LEU A 1 140 ? -8.362 1.803 7.704 1.00 95.12 140 LEU A CA 1
ATOM 1155 C C . LEU A 1 140 ? -8.797 1.082 8.986 1.00 95.12 140 LEU A C 1
ATOM 1157 O O . LEU A 1 140 ? -9.343 1.721 9.879 1.00 95.12 140 LEU A O 1
ATOM 1161 N N . GLY A 1 141 ? -8.574 -0.229 9.073 1.00 94.31 141 GLY A N 1
ATOM 1162 C CA . GLY A 1 141 ? -9.039 -1.077 10.171 1.00 94.31 141 GLY A CA 1
ATOM 1163 C C . GLY A 1 141 ? -8.468 -0.636 11.513 1.00 94.31 141 GLY A C 1
ATOM 1164 O O . GLY A 1 141 ? -9.223 -0.358 12.446 1.00 94.31 141 GLY A O 1
ATOM 1165 N N . ASP A 1 142 ? -7.146 -0.476 11.586 1.00 93.00 142 ASP A N 1
ATOM 1166 C CA . ASP A 1 142 ? -6.489 0.055 12.780 1.00 93.00 142 ASP A CA 1
ATOM 1167 C C . ASP A 1 142 ? -6.998 1.463 13.118 1.00 93.00 142 ASP A C 1
ATOM 1169 O O . ASP A 1 142 ? -7.366 1.716 14.255 1.00 93.00 142 ASP A O 1
ATOM 1173 N N . LEU A 1 143 ? -7.118 2.368 12.138 1.00 92.94 143 LEU A N 1
ATOM 1174 C CA . LEU A 1 143 ? -7.570 3.741 12.390 1.00 92.94 143 LEU A CA 1
ATOM 1175 C C . LEU A 1 143 ? -8.999 3.804 12.943 1.00 92.94 143 LEU A C 1
ATOM 1177 O O . LEU A 1 143 ? -9.247 4.531 13.903 1.00 92.94 143 LEU A O 1
ATOM 1181 N N . VAL A 1 144 ? -9.927 3.041 12.362 1.00 94.06 144 VAL A N 1
ATOM 1182 C CA . VAL A 1 144 ? -11.328 2.989 12.805 1.00 94.06 144 VAL A CA 1
ATOM 1183 C C . VAL A 1 144 ? -11.430 2.372 14.197 1.00 94.06 144 VAL A C 1
ATOM 1185 O O . VAL A 1 144 ? -12.101 2.932 15.065 1.00 94.06 144 VAL A O 1
ATOM 1188 N N . THR A 1 145 ? -10.746 1.250 14.436 1.00 93.50 145 THR A N 1
ATOM 1189 C CA . THR A 1 145 ? -10.787 0.577 15.743 1.00 93.50 145 THR A CA 1
ATOM 1190 C C . THR A 1 145 ? -10.110 1.403 16.834 1.00 93.50 145 THR A C 1
ATOM 1192 O O . THR A 1 145 ? -10.664 1.523 17.923 1.00 93.50 145 THR A O 1
ATOM 1195 N N . THR A 1 146 ? -8.986 2.058 16.540 1.00 90.69 146 THR A N 1
ATOM 1196 C CA . THR A 1 146 ? -8.362 3.048 17.427 1.00 90.69 146 THR A CA 1
ATOM 1197 C C . THR A 1 146 ? -9.320 4.200 17.720 1.00 90.69 146 THR A C 1
ATOM 1199 O O . THR A 1 146 ? -9.539 4.529 18.883 1.00 90.69 146 THR A O 1
ATOM 1202 N N . HIS A 1 147 ? -9.935 4.800 16.696 1.00 90.81 147 HIS A N 1
ATOM 1203 C CA . HIS A 1 147 ? -10.842 5.929 16.895 1.00 90.81 147 HIS A CA 1
ATOM 1204 C C . HIS A 1 147 ? -12.009 5.566 17.821 1.00 90.81 147 HIS A C 1
ATOM 1206 O O . HIS A 1 147 ? -12.327 6.323 18.737 1.00 90.81 147 HIS A O 1
ATOM 1212 N N . TYR A 1 148 ? -12.605 4.389 17.622 1.00 91.12 148 TYR A N 1
ATOM 1213 C CA . TYR A 1 148 ? -13.698 3.907 18.460 1.00 91.12 148 TYR A CA 1
ATOM 1214 C C . TYR A 1 148 ? -13.237 3.578 19.888 1.00 91.12 148 TYR A C 1
ATOM 1216 O O . TYR A 1 148 ? -13.895 3.960 20.853 1.00 91.12 148 TYR A O 1
ATOM 1224 N N . ALA A 1 149 ? -12.074 2.939 20.051 1.00 88.25 149 ALA A N 1
ATOM 1225 C CA . ALA A 1 149 ? -11.498 2.667 21.367 1.00 88.25 149 ALA A CA 1
ATOM 1226 C C . ALA A 1 149 ? -11.225 3.962 22.158 1.00 88.25 149 ALA A C 1
ATOM 1228 O O . ALA A 1 149 ? -11.539 4.033 23.347 1.00 88.25 149 ALA A O 1
ATOM 1229 N N . LEU A 1 150 ? -10.714 5.006 21.495 1.00 86.62 150 LEU A N 1
ATOM 1230 C CA . LEU A 1 150 ? -10.489 6.320 22.105 1.00 86.62 150 LEU A CA 1
ATOM 1231 C C . LEU A 1 150 ? -11.793 6.986 22.561 1.00 86.62 150 LEU A C 1
ATOM 1233 O O . LEU A 1 150 ? -11.823 7.577 23.639 1.00 86.62 150 LEU A O 1
ATOM 1237 N N . GLN A 1 151 ? -12.874 6.873 21.781 1.00 88.75 151 GLN A N 1
ATOM 1238 C CA . GLN A 1 151 ? -14.190 7.390 22.182 1.00 88.75 151 GLN A CA 1
ATOM 1239 C C . GLN A 1 151 ? -14.728 6.705 23.448 1.00 88.75 151 GLN A C 1
ATOM 1241 O O . GLN A 1 151 ? -15.420 7.344 24.237 1.00 88.75 151 GLN A O 1
ATOM 1246 N N . LEU A 1 152 ? -14.372 5.436 23.670 1.00 89.00 152 LEU A N 1
ATOM 1247 C CA . LEU A 1 152 ? -14.723 4.675 24.873 1.00 89.00 152 LEU A CA 1
ATOM 1248 C C . LEU A 1 152 ? -13.762 4.901 26.056 1.00 89.00 152 LEU A C 1
ATOM 1250 O O . LEU A 1 152 ? -13.929 4.280 27.103 1.00 89.00 152 LEU A O 1
ATOM 1254 N N . GLY A 1 153 ? -12.745 5.760 25.916 1.00 84.81 153 GLY A N 1
ATOM 1255 C CA . GLY A 1 153 ? -11.753 6.012 26.968 1.00 84.81 153 GLY A CA 1
ATOM 1256 C C . GLY A 1 153 ? -10.812 4.831 27.237 1.00 84.81 153 GLY A C 1
ATOM 1257 O O . GLY A 1 153 ? -10.189 4.766 28.298 1.00 84.81 153 GLY A O 1
ATOM 1258 N N . LEU A 1 154 ? -10.704 3.888 26.297 1.00 85.38 154 LEU A N 1
ATOM 1259 C CA . LEU A 1 154 ? -9.829 2.728 26.428 1.00 85.38 154 LEU A CA 1
ATOM 1260 C C . LEU A 1 154 ? -8.363 3.105 26.204 1.00 85.38 154 LEU A C 1
ATOM 1262 O O . LEU A 1 154 ? -8.023 3.875 25.307 1.00 85.38 154 LEU A O 1
ATOM 1266 N N . VAL A 1 155 ? -7.471 2.492 26.986 1.00 76.50 155 VAL A N 1
ATOM 1267 C CA . VAL A 1 155 ? -6.025 2.601 26.761 1.00 76.50 155 VAL A CA 1
ATOM 1268 C C . VAL A 1 155 ? -5.668 1.837 25.485 1.00 76.50 155 VAL A C 1
ATOM 1270 O O . VAL A 1 155 ? -5.789 0.605 25.419 1.00 76.50 155 VAL A O 1
ATOM 1273 N N . GLU A 1 156 ? -5.230 2.573 24.465 1.00 69.56 156 GLU A N 1
ATOM 1274 C CA . GLU A 1 156 ? -4.876 2.017 23.163 1.00 69.56 156 GLU A CA 1
ATOM 1275 C C . GLU A 1 156 ? -3.775 0.959 23.241 1.00 69.56 156 GLU A C 1
ATOM 1277 O O . GLU A 1 156 ? -2.854 1.027 24.053 1.00 69.56 156 GLU A O 1
ATOM 1282 N N . ALA A 1 157 ? -3.872 -0.056 22.378 1.00 67.44 157 ALA A N 1
ATOM 1283 C CA . ALA A 1 157 ? -2.785 -1.012 22.187 1.00 67.44 157 ALA A CA 1
ATOM 1284 C C . ALA A 1 157 ? -1.627 -0.431 21.362 1.00 67.44 157 ALA A C 1
ATOM 1286 O O . ALA A 1 157 ? -0.508 -0.932 21.451 1.00 67.44 157 ALA A O 1
ATOM 1287 N N . ASN A 1 158 ? -1.896 0.597 20.553 1.00 66.81 158 ASN A N 1
ATOM 1288 C CA . ASN A 1 158 ? -0.910 1.202 19.678 1.00 66.81 158 ASN A CA 1
ATOM 1289 C C . ASN A 1 158 ? -0.143 2.315 20.424 1.00 66.81 158 ASN A C 1
ATOM 1291 O O . ASN A 1 158 ? -0.698 3.392 20.654 1.00 66.81 158 ASN A O 1
ATOM 1295 N N . PRO A 1 159 ? 1.143 2.117 20.774 1.00 70.00 159 PRO A N 1
ATOM 1296 C CA . PRO A 1 159 ? 1.917 3.130 21.494 1.00 70.00 159 PRO A CA 1
ATOM 1297 C C . PRO A 1 159 ? 2.108 4.410 20.673 1.00 70.00 159 PRO A C 1
ATOM 1299 O O . PRO A 1 159 ? 2.319 5.480 21.237 1.00 70.00 159 PRO A O 1
ATOM 1302 N N . ILE A 1 160 ? 2.013 4.321 19.342 1.00 73.81 160 ILE A N 1
ATOM 1303 C CA . ILE A 1 160 ? 2.154 5.468 18.443 1.00 73.81 160 ILE A CA 1
ATOM 1304 C C . ILE A 1 160 ? 0.928 6.380 18.534 1.00 73.81 160 ILE A C 1
ATOM 1306 O O . ILE A 1 160 ? 1.061 7.601 18.477 1.00 73.81 160 ILE A O 1
ATOM 1310 N N . ALA A 1 161 ? -0.263 5.821 18.724 1.00 71.88 161 ALA A N 1
ATOM 1311 C CA . ALA A 1 161 ? -1.471 6.621 18.845 1.00 71.88 161 ALA A CA 1
ATOM 1312 C C . ALA A 1 161 ? -1.480 7.465 20.129 1.00 71.88 161 ALA A C 1
ATOM 1314 O O . ALA A 1 161 ? -1.923 8.609 20.110 1.00 71.88 161 ALA A O 1
ATOM 1315 N N . ALA A 1 162 ? -0.845 6.982 21.203 1.00 73.25 162 ALA A N 1
ATOM 1316 C CA . ALA A 1 162 ? -0.617 7.778 22.411 1.00 73.25 162 ALA A CA 1
ATOM 1317 C C . ALA A 1 162 ? 0.245 9.036 22.157 1.00 73.25 162 ALA A C 1
ATOM 1319 O O . ALA A 1 162 ? 0.131 10.025 22.883 1.00 73.25 162 ALA A O 1
ATOM 1320 N N . ILE A 1 163 ? 1.087 9.026 21.117 1.00 82.12 163 ILE A N 1
ATOM 1321 C CA . ILE A 1 163 ? 1.885 10.188 20.694 1.00 82.12 163 ILE A CA 1
ATOM 1322 C C . ILE A 1 163 ? 1.005 11.177 19.911 1.00 82.12 163 ILE A C 1
ATOM 1324 O O . ILE A 1 163 ? 1.148 12.396 20.044 1.00 82.12 163 ILE A O 1
ATOM 1328 N N . PHE A 1 164 ? 0.063 10.672 19.113 1.00 81.88 164 PHE A N 1
ATOM 1329 C CA . PHE A 1 164 ? -0.803 11.482 18.265 1.00 81.88 164 PHE A CA 1
ATOM 1330 C C . PHE A 1 164 ? -2.128 11.816 18.955 1.00 81.88 164 PHE A C 1
ATOM 1332 O O . PHE A 1 164 ? -3.129 11.132 18.797 1.00 81.88 164 PHE A O 1
ATOM 1339 N N . LYS A 1 165 ? -2.181 12.974 19.622 1.00 77.81 165 LYS A N 1
ATOM 1340 C CA . LYS A 1 165 ? -3.415 13.508 20.243 1.00 77.81 165 LYS A CA 1
ATOM 1341 C C . LYS A 1 165 ? -4.567 13.790 19.261 1.00 77.81 165 LYS A C 1
ATOM 1343 O O . LYS A 1 165 ? -5.662 14.128 19.694 1.00 77.81 165 LYS A O 1
ATOM 1348 N N . ASN A 1 166 ? -4.317 13.730 17.951 1.00 86.38 166 ASN A N 1
ATOM 1349 C CA . ASN A 1 166 ? -5.289 14.030 16.905 1.00 86.38 166 ASN A CA 1
ATOM 1350 C C . ASN A 1 166 ? -5.308 12.897 15.869 1.00 86.38 166 ASN A C 1
ATOM 1352 O O . ASN A 1 166 ? -4.270 12.570 15.287 1.00 86.38 166 ASN A O 1
ATOM 1356 N N . ILE A 1 167 ? -6.502 12.359 15.601 1.00 87.31 167 ILE A N 1
ATOM 1357 C CA . ILE A 1 167 ? -6.735 11.278 14.635 1.00 87.31 167 ILE A CA 1
ATOM 1358 C C . ILE A 1 167 ? -6.241 11.630 13.225 1.00 87.31 167 ILE A C 1
ATOM 1360 O O . ILE A 1 167 ? -5.734 10.763 12.519 1.00 87.31 167 ILE A O 1
ATOM 1364 N N . ILE A 1 168 ? -6.300 12.908 12.835 1.00 90.25 168 ILE A N 1
ATOM 1365 C CA . ILE A 1 168 ? -5.813 13.387 11.535 1.00 90.25 168 ILE A CA 1
ATOM 1366 C C . ILE A 1 168 ? -4.293 13.213 11.439 1.00 90.25 168 ILE A C 1
ATOM 1368 O O . ILE A 1 168 ? -3.791 12.725 10.430 1.00 90.25 168 ILE A O 1
ATOM 1372 N N . ASN A 1 169 ? -3.551 13.542 12.501 1.00 90.38 169 ASN A N 1
ATOM 1373 C CA . ASN A 1 169 ? -2.094 13.388 12.513 1.00 90.38 169 ASN A CA 1
ATOM 1374 C C . ASN A 1 169 ? -1.691 11.909 12.459 1.00 90.38 169 ASN A C 1
ATOM 1376 O O . ASN A 1 169 ? -0.749 11.554 11.753 1.00 90.38 169 ASN A O 1
ATOM 1380 N N . MET A 1 170 ? -2.441 11.042 13.146 1.00 89.50 170 MET A N 1
ATOM 1381 C CA . MET A 1 170 ? -2.247 9.594 13.066 1.00 89.50 170 MET A CA 1
ATOM 1382 C C . MET A 1 170 ? -2.531 9.060 11.654 1.00 89.50 170 MET A C 1
ATOM 1384 O O . MET A 1 170 ? -1.763 8.249 11.135 1.00 89.50 170 MET A O 1
ATOM 1388 N N . ALA A 1 171 ? -3.599 9.542 11.008 1.00 92.38 171 ALA A N 1
ATOM 1389 C CA . ALA A 1 171 ? -3.944 9.187 9.634 1.00 92.38 171 ALA A CA 1
ATOM 1390 C C . ALA A 1 171 ? -2.824 9.573 8.659 1.00 92.38 171 ALA A C 1
ATOM 1392 O O . ALA A 1 171 ? -2.359 8.736 7.886 1.00 92.38 171 ALA A O 1
ATOM 1393 N N . LEU A 1 172 ? -2.339 10.816 8.743 1.00 94.12 172 LEU A N 1
ATOM 1394 C CA . LEU A 1 172 ? -1.238 11.312 7.916 1.00 94.12 172 LEU A CA 1
ATOM 1395 C C . LEU A 1 172 ? 0.043 10.505 8.134 1.00 94.12 172 LEU A C 1
ATOM 1397 O O . LEU A 1 172 ? 0.702 10.129 7.166 1.00 94.12 172 LEU A O 1
ATOM 1401 N N . PHE A 1 173 ? 0.371 10.178 9.386 1.00 92.69 173 PHE A N 1
ATOM 1402 C CA . PHE A 1 173 ? 1.521 9.338 9.707 1.00 92.69 173 PHE A CA 1
ATOM 1403 C C . PHE A 1 173 ? 1.407 7.938 9.086 1.00 92.69 173 PHE A C 1
ATOM 1405 O O . PHE A 1 173 ? 2.370 7.437 8.502 1.00 92.69 173 PHE A O 1
ATOM 1412 N N . LYS A 1 174 ? 0.227 7.311 9.150 1.00 92.50 174 LYS A N 1
ATOM 1413 C CA . LYS A 1 174 ? -0.016 6.005 8.520 1.00 92.50 174 LYS A CA 1
ATOM 1414 C C . LYS A 1 174 ? 0.097 6.069 7.003 1.00 92.50 174 LYS A C 1
ATOM 1416 O O . LYS A 1 174 ? 0.751 5.208 6.423 1.00 92.50 174 LYS A O 1
ATOM 1421 N N . ILE A 1 175 ? -0.481 7.093 6.371 1.00 95.31 175 ILE A N 1
ATOM 1422 C CA . ILE A 1 175 ? -0.363 7.317 4.923 1.00 95.31 175 ILE A CA 1
ATOM 1423 C C . ILE A 1 175 ? 1.112 7.468 4.538 1.00 95.31 175 ILE A C 1
ATOM 1425 O O . ILE A 1 175 ? 1.581 6.772 3.640 1.00 95.31 175 ILE A O 1
ATOM 1429 N N . ALA A 1 176 ? 1.868 8.301 5.259 1.00 96.00 176 ALA A N 1
ATOM 1430 C CA . ALA A 1 176 ? 3.298 8.479 5.027 1.00 96.00 176 ALA A CA 1
ATOM 1431 C C . ALA A 1 176 ? 4.079 7.166 5.201 1.00 96.00 176 ALA A C 1
ATOM 1433 O O . ALA A 1 176 ? 4.944 6.854 4.386 1.00 96.00 176 ALA A O 1
ATOM 1434 N N . THR A 1 177 ? 3.737 6.364 6.212 1.00 95.00 177 THR A N 1
ATOM 1435 C CA . THR A 1 177 ? 4.364 5.057 6.465 1.00 95.00 177 THR A CA 1
ATOM 1436 C C . THR A 1 177 ? 4.077 4.061 5.341 1.00 95.00 177 THR A C 1
ATOM 1438 O O . THR A 1 177 ? 4.995 3.389 4.879 1.00 95.00 177 THR A O 1
ATOM 1441 N N . ILE A 1 178 ? 2.830 3.989 4.858 1.00 95.62 178 ILE A N 1
ATOM 1442 C CA . ILE A 1 178 ? 2.433 3.133 3.728 1.00 95.62 178 ILE A CA 1
ATOM 1443 C C . ILE A 1 178 ? 3.181 3.546 2.459 1.00 95.62 178 ILE A C 1
ATOM 1445 O O . ILE A 1 178 ? 3.764 2.692 1.797 1.00 95.62 178 ILE A O 1
ATOM 1449 N N . ILE A 1 179 ? 3.217 4.845 2.142 1.00 96.56 179 ILE A N 1
ATOM 1450 C CA . ILE A 1 179 ? 3.931 5.362 0.967 1.00 96.56 179 ILE A CA 1
ATOM 1451 C C . ILE A 1 179 ? 5.429 5.061 1.075 1.00 96.56 179 ILE A C 1
ATOM 1453 O O . ILE A 1 179 ? 6.020 4.564 0.121 1.00 96.56 179 ILE A O 1
ATOM 1457 N N . ALA A 1 180 ? 6.048 5.308 2.232 1.00 96.25 180 ALA A N 1
ATOM 1458 C CA . ALA A 1 180 ? 7.464 5.025 2.444 1.00 96.25 180 ALA A CA 1
ATOM 1459 C C . ALA A 1 180 ? 7.772 3.528 2.295 1.00 96.25 180 ALA A C 1
ATOM 1461 O O . ALA A 1 180 ? 8.706 3.164 1.582 1.00 96.25 180 ALA A O 1
ATOM 1462 N N . ALA A 1 181 ? 6.965 2.654 2.902 1.00 95.50 181 ALA A N 1
ATOM 1463 C CA . ALA A 1 181 ? 7.117 1.208 2.774 1.00 95.50 181 ALA A CA 1
ATOM 1464 C C . ALA A 1 181 ? 6.929 0.741 1.324 1.00 95.50 181 ALA A C 1
ATOM 1466 O O . ALA A 1 181 ? 7.698 -0.095 0.849 1.00 95.50 181 ALA A O 1
ATOM 1467 N N . PHE A 1 182 ? 5.959 1.312 0.603 1.00 94.62 182 PHE A N 1
ATOM 1468 C CA . PHE A 1 182 ? 5.738 1.031 -0.812 1.00 94.62 182 PHE A CA 1
ATOM 1469 C C . PHE A 1 182 ? 6.947 1.441 -1.653 1.00 94.62 182 PHE A C 1
ATOM 1471 O O . PHE A 1 182 ? 7.464 0.630 -2.416 1.00 94.62 182 PHE A O 1
ATOM 1478 N N . LEU A 1 183 ? 7.456 2.662 -1.468 1.00 94.06 183 LEU A N 1
ATOM 1479 C CA . LEU A 1 183 ? 8.624 3.162 -2.191 1.00 94.06 183 LEU A CA 1
ATOM 1480 C C . LEU A 1 183 ? 9.880 2.344 -1.889 1.00 94.06 183 LEU A C 1
ATOM 1482 O O . LEU A 1 183 ? 10.604 1.997 -2.819 1.00 94.06 183 LEU A O 1
ATOM 1486 N N . ILE A 1 184 ? 10.130 1.986 -0.627 1.00 92.62 184 ILE A N 1
ATOM 1487 C CA . ILE A 1 184 ? 11.252 1.113 -0.247 1.00 92.62 184 ILE A CA 1
ATOM 1488 C C . ILE A 1 184 ? 11.101 -0.245 -0.931 1.00 92.62 184 ILE A C 1
ATOM 1490 O O . ILE A 1 184 ? 12.026 -0.713 -1.592 1.00 92.62 184 ILE A O 1
ATOM 1494 N N . SER A 1 185 ? 9.913 -0.843 -0.839 1.00 91.81 185 SER A N 1
ATOM 1495 C CA . SER A 1 185 ? 9.626 -2.124 -1.474 1.00 91.81 185 SER A CA 1
ATOM 1496 C C . SER A 1 185 ? 9.818 -2.083 -2.988 1.00 91.81 185 SER A C 1
ATOM 1498 O O . SER A 1 185 ? 10.289 -3.055 -3.567 1.00 91.81 185 SER A O 1
ATOM 1500 N N . TYR A 1 186 ? 9.452 -0.974 -3.626 1.00 89.19 186 TYR A N 1
ATOM 1501 C CA . TYR A 1 186 ? 9.495 -0.804 -5.073 1.00 89.19 186 TYR A CA 1
ATOM 1502 C C . TYR A 1 186 ? 10.899 -0.490 -5.609 1.00 89.19 186 TYR A C 1
ATOM 1504 O O . TYR A 1 186 ? 11.286 -0.965 -6.678 1.00 89.19 186 TYR A O 1
ATOM 1512 N N . THR A 1 187 ? 11.664 0.323 -4.877 1.00 88.19 187 THR A N 1
ATOM 1513 C CA . THR A 1 187 ? 12.945 0.871 -5.351 1.00 88.19 187 THR A CA 1
ATOM 1514 C C . THR A 1 187 ? 14.163 0.111 -4.842 1.00 88.19 187 THR A C 1
ATOM 1516 O O . THR A 1 187 ? 15.165 0.043 -5.551 1.00 88.19 187 THR A O 1
ATOM 1519 N N . VAL A 1 188 ? 14.099 -0.454 -3.633 1.00 89.50 188 VAL A N 1
ATOM 1520 C CA . VAL A 1 188 ? 15.269 -1.030 -2.952 1.00 89.50 188 VAL A CA 1
ATOM 1521 C C . VAL A 1 188 ? 15.339 -2.541 -3.133 1.00 89.50 188 VAL A C 1
ATOM 1523 O O . VAL A 1 188 ? 16.421 -3.094 -3.330 1.00 89.50 188 VAL A O 1
ATOM 1526 N N . PHE A 1 189 ? 14.205 -3.236 -3.054 1.00 89.56 189 PHE A N 1
ATOM 1527 C CA . PHE A 1 189 ? 14.202 -4.694 -3.074 1.00 89.56 189 PHE A CA 1
ATOM 1528 C C . PHE A 1 189 ? 14.288 -5.238 -4.496 1.00 89.56 189 PHE A C 1
ATOM 1530 O O . PHE A 1 189 ? 13.464 -4.934 -5.347 1.00 89.56 189 PHE A O 1
ATOM 1537 N N . ASN A 1 190 ? 15.293 -6.080 -4.733 1.00 84.69 190 ASN A N 1
ATOM 1538 C CA . ASN A 1 190 ? 15.578 -6.691 -6.032 1.00 84.69 190 ASN A CA 1
ATOM 1539 C C . ASN A 1 190 ? 15.151 -8.163 -6.126 1.00 84.69 190 ASN A C 1
ATOM 1541 O O . ASN A 1 190 ? 15.214 -8.754 -7.201 1.00 84.69 190 ASN A O 1
ATOM 1545 N N . THR A 1 191 ? 14.717 -8.765 -5.017 1.00 85.62 191 THR A N 1
ATOM 1546 C CA . THR A 1 191 ? 14.232 -10.145 -4.989 1.00 85.62 191 THR A CA 1
ATOM 1547 C C . THR A 1 191 ? 12.731 -10.184 -4.773 1.00 85.62 191 THR A C 1
ATOM 1549 O O . THR A 1 191 ? 12.176 -9.408 -3.992 1.00 85.62 191 THR A O 1
ATOM 1552 N N . LYS A 1 192 ? 12.083 -11.158 -5.424 1.00 84.62 192 LYS A N 1
ATOM 1553 C CA . LYS A 1 192 ? 10.648 -11.411 -5.284 1.00 84.62 192 LYS A CA 1
ATOM 1554 C C . LYS A 1 192 ? 10.252 -11.489 -3.808 1.00 84.62 192 LYS A C 1
ATOM 1556 O O . LYS A 1 192 ? 9.400 -10.733 -3.366 1.00 84.62 192 LYS A O 1
ATOM 1561 N N . THR A 1 193 ? 10.926 -12.325 -3.019 1.00 86.56 193 THR A N 1
ATOM 1562 C CA . THR A 1 193 ? 10.615 -12.520 -1.593 1.00 86.56 193 THR A CA 1
ATOM 1563 C C . THR A 1 193 ? 10.625 -11.217 -0.789 1.00 86.56 193 THR A C 1
ATOM 1565 O O . THR A 1 193 ? 9.721 -10.992 0.012 1.00 86.56 193 THR A O 1
ATOM 1568 N N . LEU A 1 194 ? 11.605 -10.336 -1.016 1.00 89.31 194 LEU A N 1
ATOM 1569 C CA . LEU A 1 194 ? 11.703 -9.074 -0.281 1.00 89.31 194 LEU A CA 1
ATOM 1570 C C . LEU A 1 194 ? 10.629 -8.069 -0.711 1.00 89.31 194 LEU A C 1
ATOM 1572 O O . LEU A 1 194 ? 10.060 -7.400 0.147 1.00 89.31 194 LEU A O 1
ATOM 1576 N N . ILE A 1 195 ? 10.272 -8.020 -1.995 1.00 90.25 195 ILE A N 1
ATOM 1577 C CA . ILE A 1 195 ? 9.196 -7.147 -2.498 1.00 90.25 195 ILE A CA 1
ATOM 1578 C C . ILE A 1 195 ? 7.843 -7.497 -1.855 1.00 90.25 195 ILE A C 1
ATOM 1580 O O . ILE A 1 195 ? 7.067 -6.612 -1.509 1.00 90.25 195 ILE A O 1
ATOM 1584 N N . TYR A 1 196 ? 7.565 -8.780 -1.616 1.00 93.31 196 TYR A N 1
ATOM 1585 C CA . TYR A 1 196 ? 6.343 -9.199 -0.916 1.00 93.31 196 TYR A CA 1
ATOM 1586 C C . TYR A 1 196 ? 6.402 -9.007 0.608 1.00 93.31 196 TYR A C 1
ATOM 1588 O O . TYR A 1 196 ? 5.359 -8.974 1.262 1.00 93.31 196 TYR A O 1
ATOM 1596 N N . SER A 1 197 ? 7.598 -8.871 1.186 1.00 94.94 197 SER A N 1
ATOM 1597 C CA . SER A 1 197 ? 7.779 -8.814 2.641 1.00 94.94 197 SER A CA 1
ATOM 1598 C C . SER A 1 197 ? 7.194 -7.546 3.266 1.00 94.94 197 SER A C 1
ATOM 1600 O O . SER A 1 197 ? 6.580 -7.628 4.326 1.00 94.94 197 SER A O 1
ATOM 1602 N N . ALA A 1 198 ? 7.315 -6.392 2.601 1.00 94.50 198 ALA A N 1
ATOM 1603 C CA . ALA A 1 198 ? 6.817 -5.122 3.126 1.00 94.50 198 ALA A CA 1
ATOM 1604 C C . ALA A 1 198 ? 5.288 -5.123 3.329 1.00 94.50 198 ALA A C 1
ATOM 1606 O O . ALA A 1 198 ? 4.852 -4.969 4.474 1.00 94.50 198 ALA A O 1
ATOM 1607 N N . PRO A 1 199 ? 4.453 -5.358 2.295 1.00 96.56 199 PRO A N 1
ATOM 1608 C CA . PRO A 1 199 ? 3.008 -5.407 2.497 1.00 96.56 199 PRO A CA 1
ATOM 1609 C C . PRO A 1 199 ? 2.575 -6.582 3.387 1.00 96.56 199 PRO A C 1
ATOM 1611 O O . PRO A 1 199 ? 1.634 -6.426 4.160 1.00 96.56 199 PRO A O 1
ATOM 1614 N N . ALA A 1 200 ? 3.280 -7.722 3.371 1.00 96.88 200 ALA A N 1
ATOM 1615 C CA . ALA A 1 200 ? 2.987 -8.836 4.279 1.00 96.88 200 ALA A CA 1
ATOM 1616 C C . ALA A 1 200 ? 3.189 -8.460 5.756 1.00 96.88 200 ALA A C 1
ATOM 1618 O O . ALA A 1 200 ? 2.303 -8.686 6.580 1.00 96.88 200 ALA A O 1
ATOM 1619 N N . MET A 1 201 ? 4.328 -7.852 6.098 1.00 96.56 201 MET A N 1
ATOM 1620 C CA . MET A 1 201 ? 4.620 -7.419 7.468 1.00 96.56 201 MET A CA 1
ATOM 1621 C C . MET A 1 201 ? 3.641 -6.343 7.938 1.00 96.56 201 MET A C 1
ATOM 1623 O O . MET A 1 201 ? 3.167 -6.399 9.073 1.00 96.56 201 MET A O 1
ATOM 1627 N N . MET A 1 202 ? 3.291 -5.396 7.063 1.00 96.38 202 MET A N 1
ATOM 1628 C CA . MET A 1 202 ? 2.277 -4.385 7.370 1.00 96.38 202 MET A CA 1
ATOM 1629 C C . MET A 1 202 ? 0.901 -5.006 7.598 1.00 96.38 202 MET A C 1
ATOM 1631 O O . MET A 1 202 ? 0.235 -4.640 8.561 1.00 96.38 202 MET A O 1
ATOM 1635 N N . LEU A 1 203 ? 0.488 -5.965 6.765 1.00 97.62 203 LEU A N 1
ATOM 1636 C CA . LEU A 1 203 ? -0.768 -6.689 6.944 1.00 97.62 203 LEU A CA 1
ATOM 1637 C C . LEU A 1 203 ? -0.807 -7.408 8.296 1.00 97.62 203 LEU A C 1
ATOM 1639 O O . LEU A 1 203 ? -1.771 -7.241 9.036 1.00 97.62 203 LEU A O 1
ATOM 1643 N N . ILE A 1 204 ? 0.244 -8.158 8.644 1.00 97.25 204 ILE A N 1
ATOM 1644 C CA . ILE A 1 204 ? 0.331 -8.868 9.929 1.00 97.25 204 ILE A CA 1
ATOM 1645 C C . ILE A 1 204 ? 0.217 -7.879 11.093 1.00 97.25 204 ILE A C 1
ATOM 1647 O O . ILE A 1 204 ? -0.608 -8.074 11.984 1.00 97.25 204 ILE A O 1
ATOM 1651 N N . ALA A 1 205 ? 0.992 -6.790 11.065 1.00 94.62 205 ALA A N 1
ATOM 1652 C CA . ALA A 1 205 ? 0.924 -5.754 12.091 1.00 94.62 205 ALA A CA 1
ATOM 1653 C C . ALA A 1 205 ? -0.480 -5.132 12.183 1.00 94.62 205 ALA A C 1
ATOM 1655 O O . ALA A 1 205 ? -1.022 -4.983 13.276 1.00 94.62 205 ALA A O 1
ATOM 1656 N N . GLY A 1 206 ? -1.093 -4.817 11.040 1.00 94.94 206 GLY A N 1
ATOM 1657 C CA . GLY A 1 206 ? -2.436 -4.250 10.962 1.00 94.94 206 GLY A CA 1
ATOM 1658 C C . GLY A 1 206 ? -3.513 -5.173 11.522 1.00 94.94 206 GLY A C 1
ATOM 1659 O O . GLY A 1 206 ? -4.356 -4.723 12.293 1.00 94.94 206 GLY A O 1
ATOM 1660 N N . VAL A 1 207 ? -3.467 -6.466 11.192 1.00 96.81 207 VAL A N 1
ATOM 1661 C CA . VAL A 1 207 ? -4.399 -7.474 11.722 1.00 96.81 207 VAL A CA 1
ATOM 1662 C C . VAL A 1 207 ? -4.255 -7.588 13.236 1.00 96.81 207 VAL A C 1
ATOM 1664 O O . VAL A 1 207 ? -5.260 -7.531 13.938 1.00 96.81 207 VAL A O 1
ATOM 1667 N N . VAL A 1 208 ? -3.026 -7.694 13.752 1.00 95.50 208 VAL A N 1
ATOM 1668 C CA . VAL A 1 208 ? -2.777 -7.795 15.199 1.00 95.50 208 VAL A CA 1
ATOM 1669 C C . VAL A 1 208 ? -3.327 -6.576 15.940 1.00 95.50 208 VAL A C 1
ATOM 1671 O O . VAL A 1 208 ? -4.025 -6.742 16.940 1.00 95.50 208 VAL A O 1
ATOM 1674 N N . LEU A 1 209 ? -3.062 -5.363 15.444 1.00 91.88 209 LEU A N 1
ATOM 1675 C CA . LEU A 1 209 ? -3.564 -4.134 16.064 1.00 91.88 209 LEU A CA 1
ATOM 1676 C C . LEU A 1 209 ? -5.095 -4.047 16.004 1.00 91.88 209 LEU A C 1
ATOM 1678 O O . LEU A 1 209 ? -5.736 -3.838 17.034 1.00 91.88 209 LEU A O 1
ATOM 1682 N N . THR A 1 210 ? -5.681 -4.305 14.831 1.00 94.62 210 THR A N 1
ATOM 1683 C CA . THR A 1 210 ? -7.136 -4.254 14.619 1.00 94.62 210 THR A CA 1
ATOM 1684 C C . THR A 1 210 ? -7.859 -5.254 15.520 1.00 94.62 210 THR A C 1
ATOM 1686 O O . THR A 1 210 ? -8.824 -4.892 16.193 1.00 94.62 210 THR A O 1
ATOM 1689 N N . VAL A 1 211 ? -7.391 -6.506 15.581 1.00 95.44 211 VAL A N 1
ATOM 1690 C CA . VAL A 1 211 ? -7.989 -7.552 16.424 1.00 95.44 211 VAL A CA 1
ATOM 1691 C C . VAL A 1 211 ? -7.856 -7.195 17.900 1.00 95.44 211 VAL A C 1
ATOM 1693 O O . VAL A 1 211 ? -8.839 -7.279 18.629 1.00 95.44 211 VAL A O 1
ATOM 1696 N N . ASN A 1 212 ? -6.681 -6.748 18.346 1.00 93.06 212 ASN A N 1
ATOM 1697 C CA . ASN A 1 212 ? -6.472 -6.390 19.747 1.00 93.06 212 ASN A CA 1
ATOM 1698 C C . ASN A 1 212 ? -7.366 -5.213 20.180 1.00 93.06 212 ASN A C 1
ATOM 1700 O O . ASN A 1 212 ? -8.015 -5.280 21.222 1.00 93.06 212 ASN A O 1
ATOM 1704 N N . ASN A 1 213 ? -7.466 -4.164 19.356 1.00 91.62 213 ASN A N 1
ATOM 1705 C CA . ASN A 1 213 ? -8.372 -3.041 19.611 1.00 91.62 213 ASN A CA 1
ATOM 1706 C C . ASN A 1 213 ? -9.839 -3.497 19.620 1.00 91.62 213 ASN A C 1
ATOM 1708 O O . ASN A 1 213 ? -10.590 -3.133 20.522 1.00 91.62 213 ASN A O 1
ATOM 1712 N N . THR A 1 214 ? -10.234 -4.348 18.671 1.00 93.88 214 THR A N 1
ATOM 1713 C CA . THR A 1 214 ? -11.597 -4.895 18.595 1.00 93.88 214 THR A CA 1
ATOM 1714 C C . THR A 1 214 ? -11.950 -5.714 19.836 1.00 93.88 214 THR A C 1
ATOM 1716 O O . THR A 1 214 ? -13.021 -5.528 20.404 1.00 93.88 214 THR A O 1
ATOM 1719 N N . LEU A 1 215 ? -11.048 -6.579 20.309 1.00 94.44 215 LEU A N 1
ATOM 1720 C CA . LEU A 1 215 ? -11.265 -7.370 21.524 1.00 94.44 215 LEU A CA 1
ATOM 1721 C C . LEU A 1 215 ? -11.420 -6.483 22.765 1.00 94.44 215 LEU A C 1
ATOM 1723 O O . LEU A 1 215 ? -12.301 -6.736 23.583 1.00 94.44 215 LEU A O 1
ATOM 1727 N N . LYS A 1 216 ? -10.616 -5.418 22.887 1.00 89.88 216 LYS A N 1
ATOM 1728 C CA . LYS A 1 216 ? -10.762 -4.436 23.973 1.00 89.88 216 LYS A CA 1
ATOM 1729 C C . LYS A 1 216 ? -12.113 -3.722 23.927 1.00 89.88 216 LYS A C 1
ATOM 1731 O O . LYS A 1 216 ? -12.721 -3.535 24.973 1.00 89.88 216 LYS A O 1
ATOM 1736 N N . ILE A 1 217 ? -12.580 -3.349 22.734 1.00 92.00 217 ILE A N 1
ATOM 1737 C CA . ILE A 1 217 ? -13.896 -2.727 22.538 1.00 92.00 217 ILE A CA 1
ATOM 1738 C C . ILE A 1 217 ? -15.007 -3.690 22.965 1.00 92.00 217 ILE A C 1
ATOM 1740 O O . ILE A 1 217 ? -15.868 -3.310 23.750 1.00 92.00 217 ILE A O 1
ATOM 1744 N N . ILE A 1 218 ? -14.963 -4.941 22.496 1.00 94.94 218 ILE A N 1
ATOM 1745 C CA . ILE A 1 218 ? -15.965 -5.966 22.826 1.00 94.94 218 ILE A CA 1
ATOM 1746 C C . ILE A 1 218 ? -16.010 -6.239 24.332 1.00 94.94 218 ILE A C 1
ATOM 1748 O O . ILE A 1 218 ? -17.084 -6.465 24.862 1.00 94.94 218 ILE A O 1
ATOM 1752 N N . HIS A 1 219 ? -14.874 -6.207 25.031 1.00 92.12 219 HIS A N 1
ATOM 1753 C CA . HIS A 1 219 ? -14.831 -6.452 26.475 1.00 92.12 219 HIS A CA 1
ATOM 1754 C C . HIS A 1 219 ? -15.437 -5.311 27.319 1.00 92.12 219 HIS A C 1
ATOM 1756 O O . HIS A 1 219 ? -15.689 -5.494 28.508 1.00 92.12 219 HIS A O 1
ATOM 1762 N N . VAL A 1 220 ? -15.616 -4.118 26.744 1.00 91.12 220 VAL A N 1
ATOM 1763 C CA . VAL A 1 220 ? -16.233 -2.966 27.428 1.00 91.12 220 VAL A CA 1
ATOM 1764 C C . VAL A 1 220 ? -17.731 -2.851 27.149 1.00 91.12 220 VAL A C 1
ATOM 1766 O O . VAL A 1 220 ? -18.441 -2.268 27.967 1.00 91.12 220 VAL A O 1
ATOM 1769 N N . LEU A 1 221 ? -18.192 -3.376 26.011 1.00 86.50 221 LEU A N 1
ATOM 1770 C CA . LEU A 1 221 ? -19.608 -3.429 25.635 1.00 86.50 221 LEU A CA 1
ATOM 1771 C C . LEU A 1 221 ? -20.347 -4.537 26.394 1.00 86.50 221 LEU A C 1
ATOM 1773 O O . LEU A 1 221 ? -21.502 -4.270 26.793 1.00 86.50 221 LEU A O 1
#

Foldseek 3Di:
DDPDDDDDDDPVVVVVLVVPVVPHDSVVSVVVVVVVVVVVVVVVPPPPPDPDDDPDDDDDDDDDDDDDDDDDDDDDDDDDDDDDDDDDDDDDDDDDDDDDDPPPPPPPPPDPPPDFLQPVCPPPPVLVVLLVLLCVQLQVLLLVLVVLCVVVVHDAPDVVVVVPPDSVVVNVVSVVLSVVLQCCLRHPDNDPVSNSVSSNVSNVVSNVRNVVSVVSVVVVD

Sequence (221 aa):
MNDEPKIRLSKELADIIDRYRESLTREEFIDLCVKTFLKDQGSIIPETEKIEQVKEQKIPKREMPVKEEPREVHVREERVERSTYAPLTVQHGPRVQHGVRETTQIIPRTHEAREFPGAQYINDTKFIVLWLAAIGFYGLGDLVTTHYALQLGLVEANPIAAIFKNIINMALFKIATIIAAFLISYTVFNTKTLIYSAPAMMLIAGVVLTVNNTLKIIHVL